Protein AF-A0A8K0KRD3-F1 (afdb_monomer_lite)

Radius of gyration: 26.84 Å; chains: 1; bounding box: 80×73×48 Å

InterPro domains:
  IPR010569 Myotubularin-like, phosphatase domain [PF06602] (19-94)
  IPR016130 Protein-tyrosine phosphatase, active site [PS00383] (34-44)
  IPR029021 Protein-tyrosine phosphatase-like [SSF52799] (7-122)
  IPR039802 Myotubularin-related protein 14 [PTHR13524] (5-117)

pLDDT: mean 73.1, std 26.65, range [31.59, 98.56]

Structure (mmCIF, N/CA/C/O backbone):
data_AF-A0A8K0KRD3-F1
#
_entry.id   AF-A0A8K0KRD3-F1
#
loop_
_atom_site.group_PDB
_atom_site.id
_atom_site.type_symbol
_atom_site.label_atom_id
_atom_site.label_alt_id
_atom_site.label_comp_id
_atom_site.label_asym_id
_atom_site.label_entity_id
_atom_site.label_seq_id
_atom_site.pdbx_PDB_ins_code
_atom_site.Cartn_x
_atom_site.Cartn_y
_atom_site.Cartn_z
_atom_site.occupancy
_atom_site.B_iso_or_equiv
_atom_site.auth_seq_id
_atom_site.auth_comp_id
_atom_site.auth_asym_id
_atom_site.auth_atom_id
_atom_site.pdbx_PDB_model_num
ATOM 1 N N . MET A 1 1 ? 26.884 -26.119 -9.211 1.00 41.25 1 MET A N 1
ATOM 2 C CA . MET A 1 1 ? 26.645 -25.383 -7.951 1.00 41.25 1 MET A CA 1
ATOM 3 C C . MET A 1 1 ? 25.615 -24.298 -8.225 1.00 41.25 1 MET A C 1
ATOM 5 O O . MET A 1 1 ? 25.977 -23.189 -8.583 1.00 41.25 1 MET A O 1
ATOM 9 N N . SER A 1 2 ? 24.331 -24.642 -8.162 1.00 46.00 2 SER A N 1
ATOM 10 C CA . SER A 1 2 ? 23.215 -23.699 -8.278 1.00 46.00 2 SER A CA 1
ATOM 11 C C . SER A 1 2 ? 22.905 -23.187 -6.874 1.00 46.00 2 SER A C 1
ATOM 13 O O . SER A 1 2 ? 22.428 -23.942 -6.030 1.00 46.00 2 SER A O 1
ATOM 15 N N . SER A 1 3 ? 23.265 -21.939 -6.582 1.00 45.59 3 SER A N 1
ATOM 16 C CA . SER A 1 3 ? 22.999 -21.326 -5.283 1.00 45.59 3 SER A CA 1
ATOM 17 C C . SER A 1 3 ? 21.492 -21.257 -5.036 1.00 45.59 3 SER A C 1
ATOM 19 O O . SER A 1 3 ? 20.761 -20.573 -5.751 1.00 45.59 3 SER A O 1
ATOM 21 N N . LEU A 1 4 ? 21.065 -21.996 -4.011 1.00 47.69 4 LEU A N 1
ATOM 22 C CA . LEU A 1 4 ? 19.754 -21.999 -3.369 1.00 47.69 4 LEU A CA 1
ATOM 23 C C . LEU A 1 4 ? 19.430 -20.599 -2.825 1.00 47.69 4 LEU A C 1
ATOM 25 O O . LEU A 1 4 ? 19.564 -20.340 -1.631 1.00 47.69 4 LEU A O 1
ATOM 29 N N . PHE A 1 5 ? 19.048 -19.664 -3.690 1.00 53.44 5 PHE A N 1
ATOM 30 C CA . PHE A 1 5 ? 18.457 -18.418 -3.225 1.00 53.44 5 PHE A CA 1
ATOM 31 C C . PHE A 1 5 ? 17.033 -18.712 -2.766 1.00 53.44 5 PHE A C 1
ATOM 33 O O . PHE A 1 5 ? 16.194 -19.184 -3.531 1.00 53.44 5 PHE A O 1
ATOM 40 N N . GLN A 1 6 ? 16.796 -18.468 -1.481 1.00 59.06 6 GLN A N 1
ATOM 41 C CA . GLN A 1 6 ? 15.491 -18.534 -0.846 1.00 59.06 6 GLN A CA 1
ATOM 42 C C . GLN A 1 6 ? 14.491 -17.696 -1.653 1.00 59.06 6 GLN A C 1
ATOM 44 O O . GLN A 1 6 ? 14.662 -16.485 -1.800 1.00 59.06 6 GLN A O 1
ATOM 49 N N . GLY A 1 7 ? 13.478 -18.354 -2.221 1.00 65.38 7 GLY A N 1
ATOM 50 C CA . GLY A 1 7 ? 12.401 -17.675 -2.929 1.00 65.38 7 GLY A CA 1
ATOM 51 C C . GLY A 1 7 ? 11.618 -16.813 -1.946 1.00 65.38 7 GLY A C 1
ATOM 52 O O . GLY A 1 7 ? 11.071 -17.325 -0.970 1.00 65.38 7 GLY A O 1
ATOM 53 N N . TRP A 1 8 ? 11.589 -15.505 -2.178 1.00 81.00 8 TRP A N 1
ATOM 54 C CA . TRP A 1 8 ? 10.754 -14.596 -1.406 1.00 81.00 8 TRP A CA 1
ATOM 55 C C . TRP A 1 8 ? 9.345 -14.627 -1.983 1.00 81.00 8 TRP A C 1
ATOM 57 O O . TRP A 1 8 ? 9.123 -14.191 -3.112 1.00 81.00 8 TRP A O 1
ATOM 67 N N . ASP A 1 9 ? 8.393 -15.137 -1.207 1.00 90.94 9 ASP A N 1
ATOM 68 C CA . ASP A 1 9 ? 6.982 -15.022 -1.551 1.00 90.94 9 ASP A CA 1
ATOM 69 C C . ASP A 1 9 ? 6.545 -13.562 -1.369 1.00 90.94 9 ASP A C 1
ATOM 71 O O . ASP A 1 9 ? 6.346 -13.074 -0.250 1.00 90.94 9 ASP A O 1
ATOM 75 N N . LEU A 1 10 ? 6.421 -12.858 -2.495 1.00 92.62 10 LEU A N 1
ATOM 76 C CA . LEU A 1 10 ? 6.017 -11.458 -2.536 1.00 92.62 10 LEU A CA 1
ATOM 77 C C . LEU A 1 10 ? 4.627 -11.251 -1.922 1.00 92.62 10 LEU A C 1
ATOM 79 O O . LEU A 1 10 ? 4.396 -10.223 -1.279 1.00 92.62 10 LEU A O 1
ATOM 83 N N . VAL A 1 11 ? 3.718 -12.223 -2.072 1.00 95.31 11 VAL A N 1
ATOM 84 C CA . VAL A 1 11 ? 2.384 -12.148 -1.472 1.00 95.31 11 VAL A CA 1
ATOM 85 C C . VAL A 1 11 ? 2.522 -12.160 0.044 1.00 95.31 11 VAL A C 1
ATOM 87 O O . VAL A 1 11 ? 2.044 -11.241 0.712 1.00 95.31 11 VAL A O 1
ATOM 90 N N . LYS A 1 12 ? 3.258 -13.135 0.588 1.00 95.38 12 LYS A N 1
ATOM 91 C CA . LYS A 1 12 ? 3.467 -13.248 2.036 1.00 95.38 12 LYS A CA 1
ATOM 92 C C . LYS A 1 12 ? 4.165 -12.026 2.626 1.00 95.38 12 LYS A C 1
ATOM 94 O O . LYS A 1 12 ? 3.779 -11.554 3.696 1.00 95.38 12 LYS A O 1
ATOM 99 N N . LEU A 1 13 ? 5.170 -11.492 1.934 1.00 95.81 13 LEU A N 1
ATOM 100 C CA . LEU A 1 13 ? 5.881 -10.293 2.375 1.00 95.81 13 LEU A CA 1
ATOM 101 C C . LEU A 1 13 ? 4.945 -9.079 2.444 1.00 95.81 13 LEU A C 1
ATOM 103 O O . LEU A 1 13 ? 4.948 -8.350 3.436 1.00 95.81 13 LEU A O 1
ATOM 107 N N . THR A 1 14 ? 4.112 -8.900 1.419 1.00 97.50 14 THR A N 1
ATOM 108 C CA . THR A 1 14 ? 3.154 -7.791 1.340 1.00 97.50 14 THR A CA 1
ATOM 109 C C . THR A 1 14 ? 2.072 -7.930 2.414 1.00 97.50 14 THR A C 1
ATOM 111 O O . THR A 1 14 ? 1.753 -6.949 3.083 1.00 97.50 14 THR A O 1
ATOM 114 N N . GLN A 1 15 ? 1.581 -9.152 2.663 1.00 97.94 15 GLN A N 1
ATOM 115 C CA . GLN A 1 15 ? 0.623 -9.435 3.738 1.00 97.94 15 GLN A CA 1
ATOM 116 C C . GLN A 1 15 ? 1.207 -9.071 5.103 1.00 97.94 15 GLN A C 1
ATOM 118 O O . GLN A 1 15 ? 0.576 -8.362 5.881 1.00 97.94 15 GLN A O 1
ATOM 123 N N . ASN A 1 16 ? 2.421 -9.540 5.398 1.00 97.50 16 ASN A N 1
ATOM 124 C CA . ASN A 1 16 ? 3.055 -9.304 6.691 1.00 97.50 16 ASN A CA 1
ATOM 125 C C . ASN A 1 16 ? 3.319 -7.812 6.929 1.00 97.50 16 ASN A C 1
ATOM 127 O O . ASN A 1 16 ? 3.105 -7.325 8.038 1.00 97.50 16 ASN A O 1
ATOM 131 N N . TYR A 1 17 ? 3.746 -7.080 5.897 1.00 97.81 17 TYR A N 1
ATOM 132 C CA . TYR A 1 17 ? 3.947 -5.640 6.020 1.00 97.81 17 TYR A CA 1
ATOM 133 C C . TYR A 1 17 ? 2.619 -4.901 6.224 1.00 97.81 17 TYR A C 1
ATOM 135 O O . TYR A 1 17 ? 2.538 -4.057 7.107 1.00 97.81 17 TYR A O 1
ATOM 143 N N . LEU A 1 18 ? 1.552 -5.259 5.500 1.00 98.06 18 LEU A N 1
ATOM 144 C CA . LEU A 1 18 ? 0.233 -4.648 5.703 1.00 98.06 18 LEU A CA 1
ATOM 145 C C . LEU A 1 18 ? -0.308 -4.886 7.122 1.00 98.06 18 LEU A C 1
ATOM 147 O O . LEU A 1 18 ? -0.778 -3.943 7.753 1.00 98.06 18 LEU A O 1
ATOM 151 N N . LYS A 1 19 ? -0.178 -6.107 7.659 1.00 97.19 19 LYS A N 1
ATOM 152 C CA . LYS A 1 19 ? -0.556 -6.416 9.052 1.00 97.19 19 LYS A CA 1
ATOM 153 C C . LYS A 1 19 ? 0.197 -5.547 10.050 1.00 97.19 19 LYS A C 1
ATOM 155 O O . LYS A 1 19 ? -0.392 -5.045 11.002 1.00 97.19 19 LYS A O 1
ATOM 160 N N . LEU A 1 20 ? 1.493 -5.342 9.816 1.00 96.31 20 LEU A N 1
ATOM 161 C CA . LEU A 1 20 ? 2.313 -4.469 10.648 1.00 96.31 20 LEU A CA 1
ATOM 162 C C . LEU A 1 20 ? 1.794 -3.023 10.616 1.00 96.31 20 LEU A C 1
ATOM 164 O O . LEU A 1 20 ? 1.655 -2.410 11.671 1.00 96.31 20 LEU A O 1
ATOM 168 N N . LEU A 1 21 ? 1.463 -2.494 9.432 1.00 96.81 21 LEU A N 1
ATOM 169 C CA . LEU A 1 21 ? 0.907 -1.143 9.286 1.00 96.81 21 LEU A CA 1
ATOM 170 C C . LEU A 1 21 ? -0.431 -0.989 10.019 1.00 96.81 21 LEU A C 1
ATOM 172 O O . LEU A 1 21 ? -0.605 -0.031 10.768 1.00 96.81 21 LEU A O 1
ATOM 176 N N . LEU A 1 22 ? -1.350 -1.942 9.837 1.00 95.50 22 LEU A N 1
ATOM 177 C CA . LEU A 1 22 ? -2.645 -1.953 10.521 1.00 95.50 22 LEU A CA 1
ATOM 178 C C . LEU A 1 22 ? -2.466 -2.003 12.041 1.00 95.50 22 LEU A C 1
ATOM 180 O O . LEU A 1 22 ? -3.111 -1.244 12.762 1.00 95.50 22 LEU A O 1
ATOM 184 N N . ARG A 1 23 ? -1.533 -2.829 12.533 1.00 94.25 23 ARG A N 1
ATOM 185 C CA . ARG A 1 23 ? -1.254 -2.930 13.967 1.00 94.25 23 ARG A CA 1
ATOM 186 C C . ARG A 1 23 ? -0.706 -1.626 14.540 1.00 94.25 23 ARG A C 1
ATOM 188 O O . ARG A 1 23 ? -1.214 -1.161 15.557 1.00 94.25 23 ARG A O 1
ATOM 195 N N . TYR A 1 24 ? 0.268 -1.006 13.869 1.00 94.38 24 TYR A N 1
ATOM 196 C CA . TYR A 1 24 ? 0.790 0.298 14.284 1.00 94.38 24 TYR A CA 1
ATOM 197 C C . TYR A 1 24 ? -0.299 1.372 14.291 1.00 94.38 24 TYR A C 1
ATOM 199 O O . TYR A 1 24 ? -0.308 2.207 15.192 1.00 94.38 24 TYR A O 1
ATOM 207 N N . LEU A 1 25 ? -1.218 1.346 13.326 1.00 92.88 25 LEU A N 1
ATOM 208 C CA . LEU A 1 25 ? -2.322 2.298 13.272 1.00 92.88 25 LEU A CA 1
ATOM 209 C C . LEU A 1 25 ? -3.326 2.102 14.422 1.00 92.88 25 LEU A C 1
ATOM 211 O O . LEU A 1 25 ? -3.870 3.079 14.920 1.00 92.88 25 LEU A O 1
ATOM 215 N N . GLN A 1 26 ? -3.565 0.861 14.854 1.00 90.38 26 GLN A N 1
ATOM 216 C CA . GLN A 1 26 ? -4.473 0.556 15.965 1.00 90.38 26 GLN A CA 1
ATOM 217 C C . GLN A 1 26 ? -3.874 0.855 17.344 1.00 90.38 26 GLN A C 1
ATOM 219 O O . GLN A 1 26 ? -4.595 1.267 18.250 1.00 90.38 26 GLN A O 1
ATOM 224 N N . GLU A 1 27 ? -2.582 0.587 17.538 1.00 89.31 27 GLU A N 1
ATOM 225 C CA . GLU A 1 27 ? -1.939 0.698 18.854 1.00 89.31 27 GLU A CA 1
ATOM 226 C C . GLU A 1 27 ? -1.483 2.120 19.195 1.00 89.31 27 GLU A C 1
ATOM 228 O O . GLU A 1 27 ? -1.340 2.444 20.374 1.00 89.31 27 GLU A O 1
ATOM 233 N N . ASN A 1 28 ? -1.234 2.968 18.193 1.00 86.12 28 ASN A N 1
ATOM 234 C CA . ASN A 1 28 ? -0.654 4.290 18.410 1.00 86.12 28 ASN A CA 1
ATOM 235 C C . ASN A 1 28 ? -1.678 5.406 18.228 1.00 86.12 28 ASN A C 1
ATOM 237 O O . ASN A 1 28 ? -2.502 5.392 17.322 1.00 86.12 28 ASN A O 1
ATOM 241 N N . SER A 1 29 ? -1.551 6.444 19.053 1.00 79.62 29 SER A N 1
ATOM 242 C CA . SER A 1 29 ? -2.316 7.687 18.921 1.00 79.62 29 SER A CA 1
ATOM 243 C C . SER A 1 29 ? -1.669 8.702 17.965 1.00 79.62 29 SER A C 1
ATOM 245 O O . SER A 1 29 ? -2.144 9.831 17.857 1.00 79.62 29 SER A O 1
ATOM 247 N N . SER A 1 30 ? -0.551 8.348 17.323 1.00 88.94 30 SER A N 1
ATOM 248 C CA . SER A 1 30 ? 0.211 9.203 16.406 1.00 88.94 30 SER A CA 1
ATOM 249 C C . SER A 1 30 ? 0.057 8.760 14.947 1.00 88.94 30 SER A C 1
ATOM 251 O O . SER A 1 30 ? -0.367 7.646 14.651 1.00 88.94 30 SER A O 1
ATOM 253 N N . GLY A 1 31 ? 0.389 9.655 14.011 1.00 89.12 31 GLY A N 1
ATOM 254 C CA . GLY A 1 31 ? 0.341 9.353 12.579 1.00 89.12 31 GLY A CA 1
ATOM 255 C C . GLY A 1 31 ? 1.433 8.374 12.133 1.00 89.12 31 GLY A C 1
ATOM 256 O O . GLY A 1 31 ? 2.536 8.365 12.679 1.00 89.12 31 GLY A O 1
ATOM 257 N N . LEU A 1 32 ? 1.138 7.591 11.092 1.00 93.69 32 LEU A N 1
ATOM 258 C CA . LEU A 1 32 ? 2.063 6.641 10.472 1.00 93.69 32 LEU A CA 1
ATOM 259 C C . LEU A 1 32 ? 2.642 7.220 9.172 1.00 93.69 32 LEU A C 1
ATOM 261 O O . LEU A 1 32 ? 1.896 7.545 8.249 1.00 93.69 32 LEU A O 1
ATOM 265 N N . LEU A 1 33 ? 3.972 7.324 9.082 1.00 94.69 33 LEU A N 1
ATOM 266 C CA . LEU A 1 33 ? 4.667 7.712 7.851 1.00 94.69 33 LEU A CA 1
ATOM 267 C C . LEU A 1 33 ? 5.109 6.463 7.082 1.00 94.69 33 LEU A C 1
ATOM 269 O O . LEU A 1 33 ? 5.958 5.709 7.550 1.00 94.69 33 LEU A O 1
ATOM 273 N N . ILE A 1 34 ? 4.570 6.280 5.879 1.00 96.00 34 ILE A N 1
ATOM 274 C CA . ILE A 1 34 ? 4.939 5.190 4.970 1.00 96.00 34 ILE A CA 1
ATOM 275 C C . ILE A 1 34 ? 5.743 5.788 3.820 1.00 96.00 34 ILE A C 1
ATOM 277 O O . ILE A 1 34 ? 5.250 6.669 3.117 1.00 96.00 34 ILE A O 1
ATOM 281 N N . HIS A 1 35 ? 6.972 5.317 3.603 1.00 95.38 35 HIS A N 1
ATOM 282 C CA . HIS A 1 35 ? 7.758 5.720 2.441 1.00 95.38 35 HIS A CA 1
ATOM 283 C C . HIS A 1 35 ? 8.742 4.634 1.990 1.00 95.38 35 HIS A C 1
ATOM 285 O O . HIS A 1 35 ? 9.170 3.779 2.763 1.00 95.38 35 HIS A O 1
ATOM 291 N N . CYS A 1 36 ? 9.142 4.695 0.723 1.00 94.94 36 CYS A N 1
ATOM 292 C CA . CYS A 1 36 ? 10.332 4.029 0.208 1.00 94.94 36 CYS A CA 1
ATOM 293 C C . CYS A 1 36 ? 11.364 5.073 -0.254 1.00 94.94 36 CYS A C 1
ATOM 295 O O . CYS A 1 36 ? 11.144 6.271 -0.089 1.00 94.94 36 CYS A O 1
ATOM 297 N N . ILE A 1 37 ? 12.504 4.630 -0.798 1.00 93.56 37 ILE A N 1
ATOM 298 C CA . ILE A 1 37 ? 13.624 5.519 -1.168 1.00 93.56 37 ILE A CA 1
ATOM 299 C C . ILE A 1 37 ? 13.173 6.612 -2.147 1.00 93.56 37 ILE A C 1
ATOM 301 O O . ILE A 1 37 ? 13.404 7.789 -1.900 1.00 93.56 37 ILE A O 1
ATOM 305 N N . SER A 1 38 ? 12.516 6.226 -3.242 1.00 92.94 38 SER A N 1
ATOM 306 C CA . SER A 1 38 ? 12.046 7.174 -4.261 1.00 92.94 38 SER A CA 1
ATOM 307 C C . SER A 1 38 ? 10.582 7.575 -4.082 1.00 92.94 38 SER A C 1
ATOM 309 O O . SER A 1 38 ? 10.155 8.583 -4.624 1.00 92.94 38 SER A O 1
ATOM 311 N N . GLY A 1 39 ? 9.803 6.790 -3.340 1.00 92.56 39 GLY A N 1
ATOM 312 C CA . GLY A 1 39 ? 8.444 7.152 -2.942 1.00 92.56 39 GLY A CA 1
ATOM 313 C C . GLY A 1 39 ? 7.321 6.889 -3.954 1.00 92.56 39 GLY A C 1
ATOM 314 O O . GLY A 1 39 ? 6.171 7.047 -3.576 1.00 92.56 39 GLY A O 1
ATOM 315 N N . TRP A 1 40 ? 7.603 6.462 -5.189 1.00 95.44 40 TRP A N 1
ATOM 316 C CA . TRP A 1 40 ? 6.600 6.398 -6.273 1.00 95.44 40 TRP A CA 1
ATOM 317 C C . TRP A 1 40 ? 6.148 4.978 -6.676 1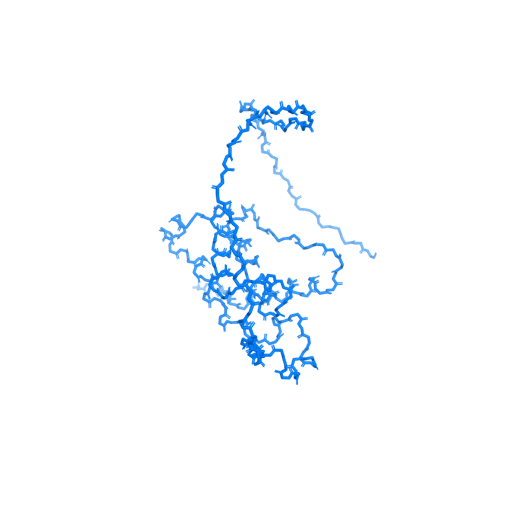.00 95.44 40 TRP A C 1
ATOM 319 O O . TRP A 1 40 ? 5.337 4.827 -7.584 1.00 95.44 40 TRP A O 1
ATOM 329 N N . ASP A 1 41 ? 6.636 3.934 -5.989 1.00 96.50 41 ASP A N 1
ATOM 330 C CA . ASP A 1 41 ? 6.272 2.522 -6.239 1.00 96.50 41 ASP A CA 1
ATOM 331 C C . ASP A 1 41 ? 5.676 1.834 -5.000 1.00 96.50 41 ASP A C 1
ATOM 333 O O . ASP A 1 41 ? 4.473 1.639 -4.869 1.00 96.50 41 ASP A O 1
ATOM 337 N N . ARG A 1 42 ? 6.526 1.465 -4.034 1.00 97.19 42 ARG A N 1
ATOM 338 C CA . ARG A 1 42 ? 6.083 0.742 -2.828 1.00 97.19 42 ARG A CA 1
ATOM 339 C C . ARG A 1 42 ? 5.250 1.609 -1.884 1.00 97.19 42 ARG A C 1
ATOM 341 O O . ARG A 1 42 ? 4.393 1.086 -1.184 1.00 97.19 42 ARG A O 1
ATOM 348 N N . THR A 1 43 ? 5.497 2.917 -1.856 1.00 97.75 43 THR A N 1
ATOM 349 C CA . THR A 1 43 ? 4.697 3.849 -1.053 1.00 97.75 43 THR A CA 1
ATOM 350 C C . THR A 1 43 ? 3.238 3.866 -1.511 1.00 97.75 43 THR A C 1
ATOM 352 O O . THR A 1 43 ? 2.386 3.557 -0.679 1.00 97.75 43 THR A O 1
ATOM 355 N N . PRO A 1 44 ? 2.913 4.146 -2.792 1.00 98.19 44 PRO A N 1
ATOM 356 C CA . PRO A 1 44 ? 1.522 4.161 -3.223 1.00 98.19 44 PRO A CA 1
ATOM 357 C C . PRO A 1 44 ? 0.858 2.783 -3.146 1.00 98.19 44 PRO A C 1
ATOM 359 O O . PRO A 1 44 ? -0.323 2.724 -2.815 1.00 98.19 44 PRO A O 1
ATOM 362 N N . LEU A 1 45 ? 1.605 1.680 -3.311 1.00 98.44 45 LEU A N 1
ATOM 363 C CA . LEU A 1 45 ? 1.107 0.325 -3.035 1.00 98.44 45 LEU A CA 1
ATOM 364 C C . LEU A 1 45 ? 0.556 0.199 -1.607 1.00 98.44 45 LEU A C 1
ATOM 366 O O . LEU A 1 45 ? -0.607 -0.150 -1.421 1.00 98.44 45 LEU A O 1
ATOM 370 N N . PHE A 1 46 ? 1.364 0.498 -0.588 1.00 98.44 46 PHE A N 1
ATOM 371 C CA . PHE A 1 46 ? 0.933 0.309 0.799 1.00 98.44 46 PHE A CA 1
ATOM 372 C C . PHE A 1 46 ? -0.069 1.360 1.278 1.00 98.44 46 PHE A C 1
ATOM 374 O O . PHE A 1 46 ? -0.944 1.021 2.071 1.00 98.44 46 PHE A O 1
ATOM 381 N N . ILE A 1 47 ? 0.001 2.596 0.772 1.00 98.06 47 ILE A N 1
ATOM 382 C CA . ILE A 1 47 ? -1.036 3.605 1.030 1.00 98.06 47 ILE A CA 1
ATOM 383 C C . ILE A 1 47 ? -2.379 3.136 0.460 1.00 98.06 47 ILE A C 1
ATOM 385 O O . ILE A 1 47 ? -3.381 3.188 1.170 1.00 98.06 47 ILE A O 1
ATOM 389 N N . SER A 1 48 ? -2.392 2.627 -0.777 1.00 98.56 48 SER A N 1
ATOM 390 C CA . SER A 1 48 ? -3.606 2.121 -1.429 1.00 98.56 48 SER A CA 1
ATOM 391 C C . SER A 1 48 ? -4.209 0.951 -0.659 1.00 98.56 48 SER A C 1
ATOM 393 O O . SER A 1 48 ? -5.394 0.974 -0.340 1.00 98.56 48 SER A O 1
ATOM 395 N N . LEU A 1 49 ? -3.395 -0.056 -0.320 1.00 98.56 49 LEU A N 1
ATOM 396 C CA . LEU A 1 49 ? -3.862 -1.234 0.413 1.00 98.56 49 LEU A CA 1
ATOM 397 C C . LEU A 1 49 ? -4.411 -0.859 1.792 1.00 98.56 49 LEU A C 1
ATOM 399 O O . LEU A 1 49 ? -5.509 -1.278 2.140 1.00 98.56 49 LEU A O 1
ATOM 403 N N . LEU A 1 50 ? -3.699 -0.014 2.544 1.00 97.75 50 LEU A N 1
ATOM 404 C CA . LEU A 1 50 ? -4.158 0.450 3.852 1.00 97.75 50 LEU A CA 1
ATOM 405 C C . LEU A 1 50 ? -5.467 1.243 3.739 1.00 97.75 50 LEU A C 1
ATOM 407 O O . LEU A 1 50 ? -6.402 1.002 4.498 1.00 97.75 50 LEU A O 1
ATOM 411 N N . ARG A 1 51 ? -5.562 2.164 2.772 1.00 97.56 51 ARG A N 1
ATOM 412 C CA . ARG A 1 51 ? -6.774 2.956 2.528 1.00 97.56 51 ARG A CA 1
ATOM 413 C C . ARG A 1 51 ? -7.964 2.066 2.191 1.00 97.56 51 ARG A C 1
ATOM 415 O O . ARG A 1 51 ? -9.044 2.299 2.724 1.00 97.56 51 ARG A O 1
ATOM 422 N N . LEU A 1 52 ? -7.773 1.082 1.315 1.00 98.06 52 LEU A N 1
ATOM 423 C CA . LEU A 1 52 ? -8.836 0.178 0.883 1.00 98.06 52 LEU A CA 1
ATOM 424 C C . LEU A 1 52 ? -9.283 -0.754 2.013 1.00 98.06 52 LEU A C 1
ATOM 426 O O . LEU A 1 52 ? -10.486 -0.934 2.164 1.00 98.06 52 LEU A O 1
ATOM 430 N N . SER A 1 53 ? -8.366 -1.263 2.845 1.00 96.94 53 SER A N 1
ATOM 431 C CA . SER A 1 53 ? -8.722 -2.025 4.054 1.00 96.94 53 SER A CA 1
ATOM 432 C C . SER A 1 53 ? -9.571 -1.190 5.018 1.00 96.94 53 SER A C 1
ATOM 434 O O .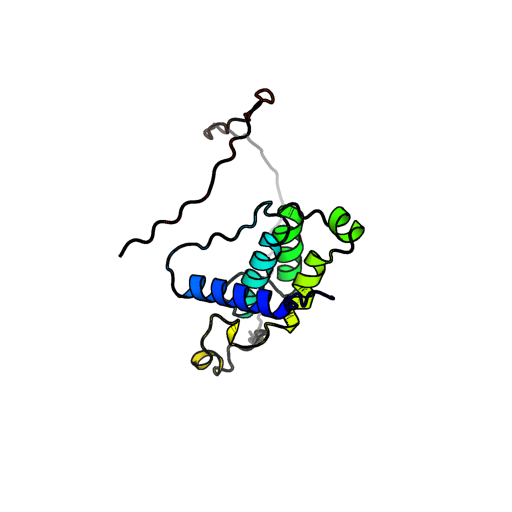 SER A 1 53 ? -10.660 -1.598 5.403 1.00 96.94 53 SER A O 1
ATOM 436 N N . LEU A 1 54 ? -9.135 0.032 5.335 1.00 96.38 54 LEU A N 1
ATOM 437 C CA . LEU A 1 54 ? -9.873 0.929 6.232 1.00 96.38 54 LEU A CA 1
ATOM 438 C C . LEU A 1 54 ? -11.224 1.376 5.649 1.00 96.38 54 LEU A C 1
ATOM 440 O O . LEU A 1 54 ? -12.185 1.600 6.385 1.00 96.38 54 LEU A O 1
ATOM 444 N N . TRP A 1 55 ? -11.306 1.554 4.330 1.00 97.62 55 TRP A N 1
ATOM 445 C CA . TRP A 1 55 ? -12.563 1.884 3.662 1.00 97.62 55 TRP A CA 1
ATOM 446 C C . TRP A 1 55 ? -13.524 0.691 3.662 1.00 97.62 55 TRP A C 1
ATOM 448 O O . TRP A 1 55 ? -14.711 0.885 3.910 1.00 97.62 55 TRP A O 1
ATOM 458 N N . ALA A 1 56 ? -13.021 -0.533 3.464 1.00 96.00 56 ALA A N 1
ATOM 459 C CA . ALA A 1 56 ? -13.820 -1.754 3.567 1.00 96.00 56 ALA A CA 1
ATOM 460 C C . ALA A 1 56 ? -14.406 -1.941 4.978 1.00 96.00 56 ALA A C 1
ATOM 462 O O . ALA A 1 56 ? -15.552 -2.362 5.112 1.00 96.00 56 ALA A O 1
ATOM 463 N N . ASP A 1 57 ? -13.667 -1.532 6.011 1.00 95.38 57 ASP A N 1
ATOM 464 C CA . ASP A 1 57 ? -14.150 -1.484 7.396 1.00 95.38 57 ASP A CA 1
ATOM 465 C C . ASP A 1 57 ? -15.105 -0.305 7.677 1.00 95.38 57 ASP A C 1
ATOM 467 O O . ASP A 1 57 ? -15.635 -0.171 8.777 1.00 95.38 57 ASP A O 1
ATOM 471 N N . GLY A 1 58 ? -15.316 0.600 6.719 1.00 95.62 58 GLY A N 1
ATOM 472 C CA . GLY A 1 58 ? -16.163 1.780 6.895 1.00 95.62 58 GLY A CA 1
ATOM 473 C C . GLY A 1 58 ? -15.587 2.827 7.853 1.00 95.62 58 GLY A C 1
ATOM 474 O O . GLY A 1 58 ? -16.312 3.713 8.302 1.00 95.62 58 GLY A O 1
ATOM 475 N N . VAL A 1 59 ? -14.292 2.782 8.178 1.00 95.25 59 VAL A N 1
ATOM 476 C CA . VAL A 1 59 ? -13.680 3.744 9.116 1.00 95.25 59 VAL A CA 1
ATOM 477 C C . VAL A 1 59 ? -13.116 4.990 8.425 1.00 95.25 59 VAL A C 1
ATOM 479 O O . VAL A 1 59 ? -12.851 5.993 9.083 1.00 95.25 59 VAL A O 1
ATOM 482 N N . VAL A 1 60 ? -12.982 4.973 7.094 1.00 95.62 60 VAL A N 1
ATOM 483 C CA . VAL A 1 60 ? -12.579 6.132 6.278 1.00 95.62 60 VAL A CA 1
ATOM 484 C C . VAL A 1 60 ? -13.411 6.223 5.002 1.00 95.62 60 VAL A C 1
ATOM 486 O O . VAL A 1 60 ? -13.914 5.216 4.517 1.00 95.62 60 VAL A O 1
ATOM 489 N N . HIS A 1 61 ? -13.523 7.427 4.427 1.00 97.06 61 HIS A N 1
ATOM 490 C CA . HIS A 1 61 ? -14.151 7.659 3.113 1.00 97.06 61 HIS A CA 1
ATOM 491 C C . HIS A 1 61 ? -15.560 7.048 2.960 1.00 97.06 61 HIS A C 1
ATOM 493 O O . HIS A 1 61 ? -15.932 6.613 1.875 1.00 97.06 61 HIS A O 1
ATOM 499 N N . GLN A 1 62 ? -16.356 7.043 4.036 1.00 97.38 62 GLN A N 1
ATOM 500 C CA . GLN A 1 62 ? -17.689 6.411 4.111 1.00 97.38 62 GLN A CA 1
ATOM 501 C C . GLN A 1 62 ? -18.695 6.928 3.070 1.00 97.38 62 GLN A C 1
ATOM 503 O O . GLN A 1 62 ? -19.661 6.247 2.742 1.00 97.38 62 GLN A O 1
ATOM 508 N N . SER A 1 63 ? -18.487 8.139 2.551 1.00 97.62 63 SER A N 1
ATOM 509 C CA . SER A 1 63 ? -19.324 8.732 1.506 1.00 97.62 63 SER A CA 1
ATOM 510 C C . SER A 1 63 ? -18.994 8.236 0.095 1.00 97.62 63 SER A C 1
ATOM 512 O O . SER A 1 63 ? -19.743 8.538 -0.834 1.00 97.62 63 SER A O 1
ATOM 514 N N . LEU A 1 64 ? -17.883 7.512 -0.090 1.00 98.25 64 LEU A N 1
ATOM 515 C CA . LEU A 1 64 ? -17.448 7.020 -1.392 1.00 98.25 64 LEU A CA 1
ATOM 516 C C . LEU A 1 64 ? -17.981 5.613 -1.645 1.00 98.25 64 LEU A C 1
ATOM 518 O O . LEU A 1 64 ? -17.771 4.693 -0.856 1.00 98.25 64 LEU A O 1
ATOM 522 N N . ASN A 1 65 ? -18.617 5.438 -2.798 1.00 98.19 65 ASN A N 1
ATOM 523 C CA . ASN A 1 65 ? -18.978 4.123 -3.313 1.00 98.19 65 ASN A CA 1
ATOM 524 C C . ASN A 1 65 ? -17.744 3.384 -3.900 1.00 98.19 65 ASN A C 1
ATOM 526 O O . ASN A 1 65 ? -16.686 4.000 -4.078 1.00 98.19 65 ASN A O 1
ATOM 530 N N . PRO A 1 66 ? -17.860 2.087 -4.260 1.00 97.88 66 PRO A N 1
ATOM 531 C CA . PRO A 1 66 ? -16.733 1.296 -4.767 1.00 97.88 66 PRO A CA 1
ATOM 532 C C . PRO A 1 66 ? -16.032 1.882 -6.006 1.00 97.88 66 PRO A C 1
ATOM 534 O O . PRO A 1 66 ? -14.809 1.825 -6.115 1.00 97.88 66 PRO A O 1
ATOM 537 N N . ALA A 1 67 ? -16.779 2.478 -6.940 1.00 98.12 67 ALA A N 1
ATOM 538 C CA . ALA A 1 67 ? -16.180 3.103 -8.117 1.00 98.12 67 ALA A CA 1
ATOM 539 C C . ALA A 1 67 ? -15.427 4.386 -7.737 1.00 98.12 67 ALA A C 1
ATOM 541 O O . ALA A 1 67 ? -14.326 4.634 -8.223 1.00 98.12 67 ALA A O 1
ATOM 542 N N . GLN A 1 68 ? -15.992 5.191 -6.837 1.00 98.50 68 GLN A N 1
ATOM 543 C CA . GLN A 1 68 ? -15.379 6.434 -6.374 1.00 98.50 68 GLN A CA 1
ATOM 544 C C . GLN A 1 68 ? -14.097 6.184 -5.578 1.00 98.50 68 GLN A C 1
ATOM 546 O O . GLN A 1 68 ? -13.115 6.883 -5.820 1.00 98.50 68 GLN A O 1
ATOM 551 N N . ILE A 1 69 ? -14.067 5.192 -4.678 1.00 98.38 69 ILE A N 1
ATOM 552 C CA . ILE A 1 69 ? -12.835 4.856 -3.949 1.00 98.38 69 ILE A CA 1
ATOM 553 C C . ILE A 1 69 ? -11.771 4.286 -4.895 1.00 98.38 69 ILE A C 1
ATOM 555 O O . ILE A 1 69 ? -10.604 4.635 -4.761 1.00 98.38 69 ILE A O 1
ATOM 559 N N . LEU A 1 70 ? -12.161 3.505 -5.912 1.00 98.06 70 LEU A N 1
ATOM 560 C CA . LEU A 1 70 ? -11.238 3.028 -6.943 1.00 98.06 70 LEU A CA 1
ATOM 561 C C . LEU A 1 70 ? -10.605 4.198 -7.709 1.00 98.06 70 LEU A C 1
ATOM 563 O O . LEU A 1 70 ? -9.382 4.260 -7.833 1.00 98.06 70 LEU A O 1
ATOM 567 N N . TYR A 1 71 ? -11.416 5.148 -8.188 1.00 98.25 71 TYR A N 1
ATOM 568 C CA . TYR A 1 71 ? -10.906 6.348 -8.856 1.00 98.25 71 TYR A CA 1
ATOM 569 C C . TYR A 1 71 ? -10.032 7.189 -7.932 1.00 98.25 71 TYR A C 1
ATOM 571 O O . TYR A 1 71 ? -8.994 7.681 -8.368 1.00 98.25 71 TYR A O 1
ATOM 579 N N . PHE A 1 72 ? -10.423 7.331 -6.665 1.00 98.12 72 PHE A N 1
ATOM 580 C CA . PHE A 1 72 ? -9.637 8.041 -5.667 1.00 98.12 72 PHE A CA 1
ATOM 581 C C . PHE A 1 72 ? -8.266 7.384 -5.478 1.00 98.12 72 PHE A C 1
ATOM 583 O O . PHE A 1 72 ? -7.253 8.072 -5.542 1.00 98.12 72 PHE A O 1
ATOM 590 N N . THR A 1 73 ? -8.210 6.059 -5.336 1.00 98.44 73 THR A N 1
ATOM 591 C CA . THR A 1 73 ? -6.954 5.311 -5.221 1.00 98.44 73 THR A CA 1
ATOM 592 C C . THR A 1 73 ? -6.092 5.464 -6.472 1.00 98.44 73 THR A C 1
ATOM 594 O O . THR A 1 73 ? -4.925 5.821 -6.363 1.00 98.44 73 THR A O 1
ATOM 597 N N . ILE A 1 74 ? -6.643 5.277 -7.675 1.00 98.44 74 ILE A N 1
ATOM 598 C CA . ILE A 1 74 ? -5.868 5.423 -8.919 1.00 98.44 74 ILE A CA 1
ATOM 599 C C . ILE A 1 74 ? -5.338 6.856 -9.064 1.00 98.44 74 ILE A C 1
ATOM 601 O O . ILE A 1 74 ? -4.143 7.063 -9.271 1.00 98.44 74 ILE A O 1
ATOM 605 N N . ALA A 1 75 ? -6.210 7.856 -8.957 1.00 98.00 75 ALA A N 1
ATOM 606 C CA . ALA A 1 75 ? -5.839 9.239 -9.216 1.00 98.00 75 ALA A CA 1
ATOM 607 C C . ALA A 1 75 ? -4.924 9.800 -8.123 1.00 98.00 75 ALA A C 1
ATOM 609 O O . ALA A 1 75 ? -3.889 10.385 -8.435 1.00 98.00 75 ALA A O 1
ATOM 610 N N . TYR A 1 76 ? -5.296 9.630 -6.854 1.00 96.75 76 TYR A N 1
ATOM 611 C CA . TYR A 1 76 ? -4.597 10.252 -5.737 1.00 96.75 76 TYR A CA 1
ATOM 612 C C . TYR A 1 76 ? -3.373 9.449 -5.319 1.00 96.75 76 TYR A C 1
ATOM 614 O O . TYR A 1 76 ? -2.287 10.014 -5.240 1.00 96.75 76 TYR A O 1
ATOM 622 N N . ASP A 1 77 ? -3.528 8.144 -5.084 1.00 97.69 77 ASP A N 1
ATOM 623 C CA . ASP A 1 77 ? -2.428 7.342 -4.554 1.00 97.69 77 ASP A CA 1
ATOM 624 C C . ASP A 1 77 ? -1.404 7.018 -5.647 1.00 97.69 77 ASP A C 1
ATOM 626 O O . ASP A 1 77 ? -0.227 6.976 -5.332 1.00 97.69 77 ASP A O 1
ATOM 630 N N . TRP A 1 78 ? -1.788 6.856 -6.920 1.00 98.12 78 TRP A N 1
ATOM 631 C CA . TRP A 1 78 ? -0.837 6.478 -7.981 1.00 98.12 78 TRP A CA 1
ATOM 632 C C . TRP A 1 78 ? -0.455 7.619 -8.923 1.00 98.12 78 TRP A C 1
ATOM 634 O O . TRP A 1 78 ? 0.729 7.923 -9.070 1.00 98.12 78 TRP A O 1
ATOM 644 N N . MET A 1 79 ? -1.430 8.249 -9.585 1.00 96.31 79 MET A N 1
ATOM 645 C CA . MET A 1 79 ? -1.130 9.225 -10.642 1.00 96.31 79 MET A CA 1
ATOM 646 C C . MET A 1 79 ? -0.567 10.531 -10.069 1.00 96.31 79 MET A C 1
ATOM 648 O O . MET A 1 79 ? 0.456 11.022 -10.541 1.00 96.31 79 MET A O 1
ATOM 652 N N . LEU A 1 80 ? -1.183 11.071 -9.014 1.00 94.75 80 LEU A N 1
ATOM 653 C CA . LEU A 1 80 ? -0.738 12.313 -8.379 1.00 94.75 80 LEU A CA 1
ATOM 654 C C . LEU A 1 80 ? 0.587 12.146 -7.618 1.00 94.75 80 LEU A C 1
ATOM 656 O O . LEU A 1 80 ? 1.388 13.077 -7.578 1.00 94.75 80 LEU A O 1
ATOM 660 N N . PHE A 1 81 ? 0.855 10.956 -7.071 1.00 90.38 81 PHE A N 1
ATOM 661 C CA . PHE A 1 81 ? 2.153 10.602 -6.475 1.00 90.38 81 PHE A CA 1
ATOM 662 C C . PHE A 1 81 ? 3.282 10.439 -7.506 1.00 90.38 81 PHE A C 1
ATOM 664 O O . PHE A 1 81 ? 4.436 10.246 -7.120 1.00 90.38 81 PHE A O 1
ATOM 671 N N . GLY A 1 82 ? 2.976 10.528 -8.805 1.00 95.88 82 GLY A N 1
ATOM 672 C CA . GLY A 1 82 ? 3.970 10.484 -9.872 1.00 95.88 82 GLY A CA 1
ATOM 673 C C . GLY A 1 82 ? 4.461 9.075 -10.195 1.00 95.88 82 GLY A C 1
ATOM 674 O O . GLY A 1 82 ? 5.629 8.905 -10.544 1.00 95.88 82 GLY A O 1
ATOM 675 N N . HIS A 1 83 ? 3.600 8.058 -10.076 1.00 97.38 83 HIS A N 1
ATOM 676 C CA . HIS A 1 83 ? 3.950 6.714 -10.520 1.00 97.38 83 HIS A CA 1
ATOM 677 C C . HIS A 1 83 ? 4.232 6.692 -12.032 1.00 97.38 83 HIS A C 1
ATOM 679 O O . HIS A 1 83 ? 3.348 6.991 -12.837 1.00 97.38 83 HIS A O 1
ATOM 685 N N . ASN A 1 84 ? 5.447 6.315 -12.439 1.00 96.25 84 ASN A N 1
ATOM 686 C CA . ASN A 1 84 ? 5.812 6.209 -13.852 1.00 96.25 84 ASN A CA 1
ATOM 687 C C . ASN A 1 84 ? 5.359 4.860 -14.432 1.00 96.25 84 ASN A C 1
ATOM 689 O O . ASN A 1 84 ? 6.144 3.920 -14.564 1.00 96.25 84 ASN A O 1
ATOM 693 N N . LEU A 1 85 ? 4.067 4.780 -14.757 1.00 95.62 85 LEU A N 1
ATOM 694 C CA . LEU A 1 85 ? 3.435 3.572 -15.289 1.00 95.62 85 LEU A CA 1
ATOM 695 C C . LEU A 1 85 ? 4.092 3.091 -16.594 1.00 95.62 85 LEU A C 1
ATOM 697 O O . LEU A 1 85 ? 4.269 1.891 -16.780 1.00 95.62 85 LEU A O 1
ATOM 701 N N . GLU A 1 86 ? 4.480 4.012 -17.479 1.00 96.38 86 GLU A N 1
ATOM 702 C CA . GLU A 1 86 ? 5.105 3.687 -18.767 1.00 96.38 86 GLU A CA 1
ATOM 703 C C . GLU A 1 86 ? 6.478 3.022 -18.584 1.00 96.38 86 GLU A C 1
ATOM 705 O O . GLU A 1 86 ? 6.729 1.958 -19.152 1.00 96.38 86 GLU A O 1
ATOM 710 N N . ASP A 1 87 ? 7.339 3.589 -17.729 1.00 96.56 87 ASP A N 1
ATOM 711 C CA . ASP A 1 87 ? 8.644 2.999 -17.396 1.00 96.56 87 ASP A CA 1
ATOM 712 C C . ASP A 1 87 ? 8.490 1.583 -16.833 1.00 96.56 87 ASP A C 1
ATOM 714 O O . ASP A 1 87 ? 9.197 0.663 -17.251 1.00 96.56 87 ASP A O 1
ATOM 718 N N . ARG A 1 88 ? 7.536 1.394 -15.918 1.00 97.06 88 ARG A N 1
ATOM 719 C CA . ARG A 1 88 ? 7.288 0.109 -15.256 1.00 97.06 88 ARG A CA 1
ATOM 720 C C . ARG A 1 88 ? 6.784 -0.947 -16.234 1.00 97.06 88 ARG A C 1
ATOM 722 O O . ARG A 1 88 ? 7.349 -2.039 -16.295 1.00 97.06 88 ARG A O 1
ATOM 729 N N . LEU A 1 89 ? 5.820 -0.592 -17.082 1.00 96.75 89 LEU A N 1
ATOM 730 C CA . LEU A 1 89 ? 5.327 -1.471 -18.142 1.00 96.75 89 LEU A CA 1
ATOM 731 C C . LEU A 1 89 ? 6.427 -1.858 -19.135 1.00 96.75 89 LEU A C 1
ATOM 733 O O . LEU A 1 89 ? 6.533 -3.030 -19.493 1.00 96.75 89 LEU A O 1
ATOM 737 N N . SER A 1 90 ? 7.292 -0.916 -19.527 1.00 97.62 90 SER A N 1
ATOM 738 C CA . SER A 1 90 ? 8.403 -1.194 -20.453 1.00 97.62 90 SER A CA 1
ATOM 739 C C . SER A 1 90 ? 9.408 -2.222 -19.910 1.00 97.62 90 SER A C 1
ATOM 741 O O . SER A 1 90 ? 10.088 -2.899 -20.680 1.00 97.62 90 SER A O 1
ATOM 743 N N . LYS A 1 91 ? 9.473 -2.369 -18.581 1.00 97.00 91 LYS A N 1
ATOM 744 C CA . LYS A 1 91 ? 10.344 -3.307 -17.860 1.00 97.00 91 LYS A CA 1
ATOM 745 C C . LYS A 1 91 ? 9.643 -4.609 -17.462 1.00 97.00 91 LYS A C 1
ATOM 747 O O . LYS A 1 91 ? 10.282 -5.471 -16.866 1.00 97.00 91 LYS A O 1
ATOM 752 N N . GLY A 1 92 ? 8.350 -4.757 -17.763 1.00 95.94 92 GLY A N 1
ATOM 753 C CA . GLY A 1 92 ? 7.540 -5.884 -17.292 1.00 95.94 92 GLY A CA 1
ATOM 754 C C . GLY A 1 92 ? 7.269 -5.858 -15.782 1.00 95.94 92 GLY A C 1
ATOM 755 O O . GLY A 1 92 ? 7.003 -6.896 -15.183 1.00 95.94 92 GLY A O 1
ATOM 756 N N . GLU A 1 93 ? 7.364 -4.687 -15.147 1.00 95.81 93 GLU A N 1
ATOM 757 C CA . GLU A 1 93 ? 7.086 -4.498 -13.725 1.00 95.81 93 GLU A CA 1
ATOM 758 C C . GLU A 1 93 ? 5.627 -4.066 -13.537 1.00 95.81 93 GLU A C 1
ATOM 760 O O . GLU A 1 93 ? 5.250 -2.927 -13.795 1.00 95.81 93 GLU A O 1
ATOM 765 N N . GLU A 1 94 ? 4.785 -4.966 -13.040 1.00 95.75 94 GLU A N 1
ATOM 766 C CA . GLU A 1 94 ? 3.338 -4.735 -12.959 1.00 95.75 94 GLU A CA 1
ATOM 767 C C . GLU A 1 94 ? 2.880 -4.258 -11.571 1.00 95.75 94 GLU A C 1
ATOM 769 O O . GLU A 1 94 ? 1.790 -4.602 -11.126 1.00 95.75 94 GLU A O 1
ATOM 774 N N . ILE A 1 95 ? 3.689 -3.475 -10.846 1.00 97.00 95 ILE A N 1
ATOM 775 C CA . ILE A 1 95 ? 3.401 -3.121 -9.439 1.00 97.00 95 ILE A CA 1
ATOM 776 C C . ILE A 1 95 ? 2.056 -2.391 -9.251 1.00 97.00 95 ILE A C 1
ATOM 778 O O . ILE A 1 95 ? 1.351 -2.641 -8.270 1.00 97.00 95 ILE A O 1
ATOM 782 N N . PHE A 1 96 ? 1.669 -1.542 -10.207 1.00 98.00 96 PHE A N 1
ATOM 783 C CA . PHE A 1 96 ? 0.360 -0.888 -10.223 1.00 98.00 96 PHE A CA 1
ATOM 784 C C . PHE A 1 96 ? -0.782 -1.914 -10.271 1.00 98.00 96 PHE A C 1
ATOM 786 O O . PHE A 1 96 ? -1.703 -1.870 -9.459 1.00 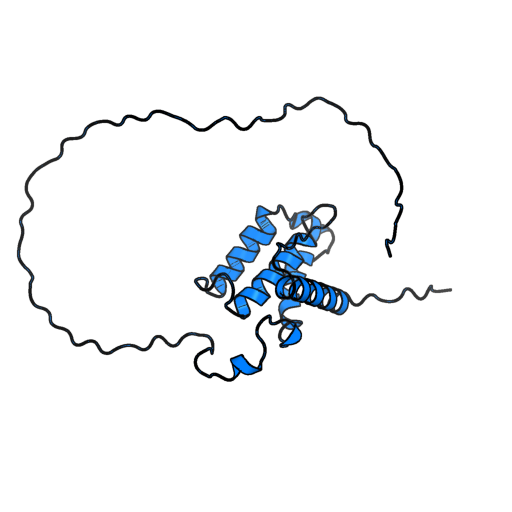98.00 96 PHE A O 1
ATOM 793 N N . PHE A 1 97 ? -0.695 -2.895 -11.173 1.00 97.75 97 PHE A N 1
ATOM 794 C CA . PHE A 1 97 ? -1.693 -3.961 -11.299 1.00 97.75 97 PHE A CA 1
ATOM 795 C C . PHE A 1 97 ? -1.646 -4.928 -10.119 1.00 97.75 97 PHE A C 1
ATOM 797 O O . PHE A 1 97 ? -2.691 -5.361 -9.632 1.00 97.75 97 PHE A O 1
ATOM 804 N N . PHE A 1 98 ? -0.443 -5.216 -9.615 1.00 98.06 98 PHE A N 1
ATOM 805 C CA . PHE A 1 98 ? -0.230 -6.035 -8.431 1.00 98.06 98 PHE A CA 1
ATOM 806 C C . PHE A 1 98 ? -1.017 -5.492 -7.240 1.00 98.06 98 PHE A C 1
ATOM 808 O O . PHE A 1 98 ? -1.617 -6.284 -6.527 1.00 98.06 98 PHE A O 1
ATOM 815 N N . CYS A 1 99 ? -1.101 -4.169 -7.060 1.00 98.44 99 CYS A N 1
ATOM 816 C CA . CYS A 1 99 ? -1.905 -3.557 -6.001 1.00 98.44 99 CYS A CA 1
ATOM 817 C C . CYS A 1 99 ? -3.361 -4.044 -5.995 1.00 98.44 99 CYS A C 1
ATOM 819 O O . CYS A 1 99 ? -3.874 -4.457 -4.957 1.00 98.44 99 CYS A O 1
ATOM 821 N N . PHE A 1 100 ? -4.022 -4.034 -7.154 1.00 97.94 100 PHE A N 1
ATOM 822 C CA . PHE A 1 100 ? -5.424 -4.444 -7.270 1.00 97.94 100 PHE A CA 1
ATOM 823 C C . PHE A 1 100 ? -5.578 -5.964 -7.297 1.00 97.94 100 PHE A C 1
ATOM 825 O O . PHE A 1 100 ? -6.502 -6.505 -6.691 1.00 97.94 100 PHE A O 1
ATOM 832 N N . TYR A 1 101 ? -4.635 -6.670 -7.924 1.00 97.88 101 TYR A N 1
ATOM 833 C CA . TYR A 1 101 ? -4.540 -8.126 -7.837 1.00 97.88 101 TYR A CA 1
ATOM 834 C C . TYR A 1 101 ? -4.420 -8.600 -6.384 1.00 97.88 101 TYR A C 1
ATOM 836 O O . TYR A 1 101 ? -4.976 -9.637 -6.023 1.00 97.88 101 TYR A O 1
ATOM 844 N N . PHE A 1 102 ? -3.704 -7.846 -5.548 1.00 98.12 102 PHE A N 1
ATOM 845 C CA . PHE A 1 102 ? -3.409 -8.214 -4.172 1.00 98.12 102 PHE A CA 1
ATOM 846 C C . PHE A 1 102 ? -4.634 -8.177 -3.252 1.00 98.12 102 PHE A C 1
ATOM 848 O O . PHE A 1 102 ? -4.643 -8.871 -2.239 1.00 98.12 102 PHE A O 1
ATOM 855 N N . LEU A 1 103 ? -5.700 -7.461 -3.629 1.00 97.62 103 LEU A N 1
ATOM 856 C CA . LEU A 1 103 ? -6.929 -7.362 -2.834 1.00 97.62 103 LEU A CA 1
ATOM 857 C C . LEU A 1 103 ? -7.550 -8.732 -2.523 1.00 97.62 103 LEU A C 1
ATOM 859 O O . LEU A 1 103 ? -8.072 -8.940 -1.432 1.00 97.62 103 LEU A O 1
ATOM 863 N N . LYS A 1 104 ? -7.412 -9.710 -3.428 1.00 96.94 104 LYS A N 1
ATOM 864 C CA . LYS A 1 104 ? -7.908 -11.079 -3.199 1.00 96.94 104 LYS A CA 1
ATOM 865 C C . LYS A 1 104 ? -7.173 -11.832 -2.080 1.00 96.94 104 LYS A C 1
ATOM 867 O O . LYS A 1 104 ? -7.641 -12.879 -1.652 1.00 96.94 104 LYS A O 1
ATOM 872 N N . HIS A 1 105 ? -6.017 -11.333 -1.641 1.00 97.25 105 HIS A N 1
ATOM 873 C CA . HIS A 1 105 ? -5.172 -11.951 -0.613 1.00 97.25 105 HIS A CA 1
ATOM 874 C C . HIS A 1 105 ? -5.335 -11.308 0.769 1.00 97.25 105 HIS A C 1
ATOM 876 O O . HIS A 1 105 ? -4.609 -11.686 1.690 1.00 97.25 105 HIS A O 1
ATOM 882 N N . ILE A 1 106 ? -6.243 -10.336 0.917 1.00 96.12 106 ILE A N 1
ATOM 883 C CA . ILE A 1 106 ? -6.459 -9.580 2.164 1.00 96.12 106 ILE A CA 1
ATOM 884 C C . ILE A 1 106 ? -7.933 -9.530 2.592 1.00 96.12 106 ILE A C 1
ATOM 886 O O . ILE A 1 106 ? -8.382 -8.554 3.180 1.00 96.12 106 ILE A O 1
ATOM 890 N N . VAL A 1 107 ? -8.693 -10.580 2.275 1.00 94.12 107 VAL A N 1
ATOM 891 C CA . VAL A 1 107 ? -10.134 -10.682 2.580 1.00 94.12 107 VAL A CA 1
ATOM 892 C C . VAL A 1 107 ? -10.436 -11.175 3.999 1.00 94.12 107 VAL A C 1
ATOM 894 O O . VAL A 1 107 ?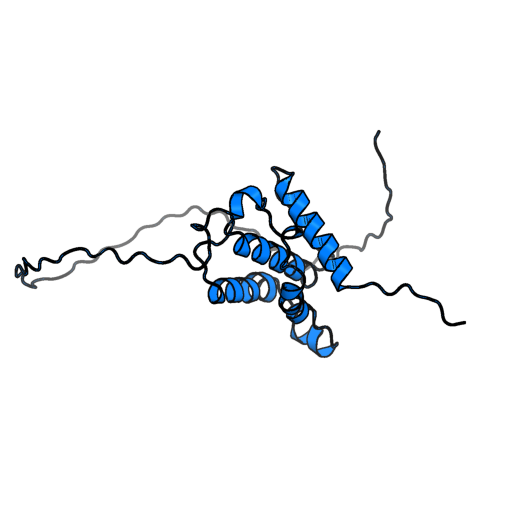 -11.573 -11.098 4.447 1.00 94.12 107 VAL A O 1
ATOM 897 N N . GLU A 1 108 ? -9.428 -11.707 4.687 1.00 92.00 108 GLU A N 1
ATOM 898 C CA . GLU A 1 108 ? -9.559 -12.288 6.024 1.00 92.00 108 GLU A CA 1
ATOM 899 C C . GLU A 1 108 ? -9.573 -11.208 7.115 1.00 92.00 108 GLU A C 1
ATOM 901 O O . GLU A 1 108 ? -8.960 -10.149 6.968 1.00 92.00 108 GLU A O 1
ATOM 906 N N . ASP A 1 109 ? -10.183 -11.508 8.266 1.00 90.94 109 ASP A N 1
ATOM 907 C CA . ASP A 1 109 ? -10.354 -10.533 9.360 1.00 90.94 109 ASP A CA 1
ATOM 908 C C . ASP A 1 109 ? -9.040 -9.996 9.936 1.00 90.94 109 ASP A C 1
ATOM 910 O O . ASP A 1 109 ? -9.021 -8.956 10.585 1.00 90.94 109 ASP A O 1
ATOM 914 N N . GLU A 1 110 ? -7.925 -10.697 9.725 1.00 91.81 110 GLU A N 1
ATOM 915 C CA . GLU A 1 110 ? -6.608 -10.223 10.156 1.00 91.81 110 GLU A CA 1
ATOM 916 C C . GLU A 1 110 ? -6.147 -8.946 9.431 1.00 91.81 110 GLU A C 1
ATOM 918 O O . GLU A 1 110 ? -5.161 -8.332 9.840 1.00 91.81 110 GLU A O 1
ATOM 923 N N . PHE A 1 111 ? -6.854 -8.545 8.370 1.00 95.12 111 PHE A N 1
ATOM 924 C CA . PHE A 1 111 ? -6.657 -7.284 7.657 1.00 95.12 111 PHE A CA 1
ATOM 925 C C . PHE A 1 111 ? -7.730 -6.230 7.976 1.00 95.12 111 PHE A C 1
ATOM 927 O O . PHE A 1 111 ? -7.699 -5.151 7.385 1.00 95.12 111 PHE A O 1
ATOM 934 N N . SER A 1 112 ? -8.645 -6.523 8.907 1.00 93.56 112 SER A N 1
ATOM 935 C CA . SER A 1 112 ? -9.644 -5.580 9.414 1.00 93.56 112 SER A CA 1
ATOM 936 C C . SER A 1 112 ? -9.160 -4.905 10.697 1.00 93.56 112 SER A C 1
ATOM 938 O O . SER A 1 112 ? -8.497 -5.517 11.541 1.00 93.56 112 SER A O 1
ATOM 940 N N . VAL A 1 113 ? -9.527 -3.636 10.883 1.00 92.38 113 VAL A N 1
ATOM 941 C CA . VAL A 1 113 ? -9.332 -2.927 12.150 1.00 92.38 113 VAL A CA 1
ATOM 942 C C . VAL A 1 113 ? -10.490 -3.111 13.134 1.00 92.38 113 VAL A C 1
ATOM 944 O O . VAL A 1 113 ? -10.362 -2.694 14.289 1.00 92.38 113 VAL A O 1
ATOM 947 N N . ILE A 1 114 ? -11.593 -3.744 12.716 1.00 88.44 114 ILE A N 1
ATOM 948 C CA . ILE A 1 114 ? -12.784 -3.974 13.540 1.00 88.44 114 ILE A CA 1
ATOM 949 C C . ILE A 1 114 ? -12.764 -5.407 14.103 1.00 88.44 114 ILE A C 1
ATOM 951 O O . ILE A 1 114 ? -12.757 -6.377 13.348 1.0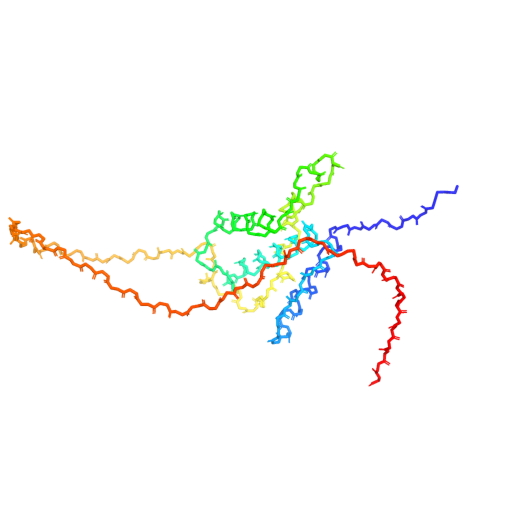0 88.44 114 ILE A O 1
ATOM 955 N N . PRO A 1 115 ? -12.819 -5.598 15.436 1.00 73.56 115 PRO A N 1
ATOM 956 C CA . PRO A 1 115 ? -12.924 -6.933 16.019 1.00 73.56 115 PRO A CA 1
ATOM 957 C C . PRO A 1 115 ? -14.253 -7.624 15.658 1.00 73.56 115 PRO A C 1
ATOM 959 O O . PRO A 1 115 ? -15.331 -7.059 15.859 1.00 73.56 115 PRO A O 1
ATOM 962 N N . ARG A 1 116 ? -14.196 -8.900 15.241 1.00 63.25 116 ARG A N 1
ATOM 963 C CA . ARG A 1 116 ? -15.367 -9.719 14.844 1.00 63.25 116 ARG A CA 1
ATOM 964 C C . ARG A 1 116 ? -16.525 -9.773 15.851 1.00 63.25 116 ARG A C 1
ATOM 966 O O . ARG A 1 116 ? -17.658 -10.012 15.446 1.00 63.25 116 ARG A O 1
ATOM 973 N N . ASN A 1 117 ? -16.285 -9.517 17.139 1.00 54.25 117 ASN A N 1
ATOM 974 C CA . ASN A 1 117 ? -17.353 -9.474 18.147 1.00 54.25 117 ASN A CA 1
ATOM 975 C C . ASN A 1 117 ? -18.388 -8.351 17.908 1.00 54.25 117 ASN A C 1
ATOM 977 O O . ASN A 1 117 ? -19.478 -8.421 18.465 1.00 54.25 117 ASN A O 1
ATOM 981 N N . ILE A 1 118 ? -18.084 -7.351 17.068 1.00 54.81 118 ILE A N 1
ATOM 982 C CA . ILE A 1 118 ? -19.012 -6.269 1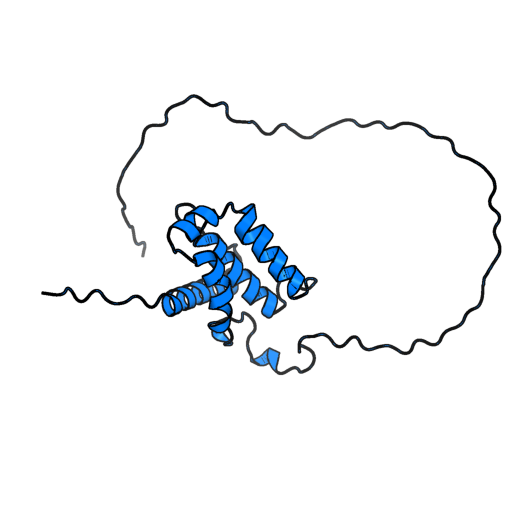6.684 1.00 54.81 118 ILE A CA 1
ATOM 983 C C . ILE A 1 118 ? -19.667 -6.539 15.313 1.00 54.81 118 ILE A C 1
ATOM 985 O O . ILE A 1 118 ? -20.800 -6.124 15.072 1.00 54.81 118 ILE A O 1
ATOM 989 N N . ALA A 1 119 ? -18.999 -7.293 14.431 1.00 52.09 119 ALA A N 1
ATOM 990 C CA . ALA A 1 119 ? -19.446 -7.566 13.059 1.00 52.09 119 ALA A CA 1
ATOM 991 C C . ALA A 1 119 ? -20.682 -8.485 12.963 1.00 52.09 119 ALA A C 1
ATOM 993 O O . ALA A 1 119 ? -21.327 -8.545 11.920 1.00 52.09 119 ALA A O 1
ATOM 994 N N . CYS A 1 120 ? -21.055 -9.176 14.047 1.00 45.41 120 CYS A N 1
ATOM 995 C CA . CYS A 1 120 ? -22.250 -10.026 14.090 1.00 45.41 120 CYS A CA 1
ATOM 996 C C . CYS A 1 120 ? -23.559 -9.247 14.340 1.00 45.41 120 CYS A C 1
ATOM 998 O O . CYS A 1 120 ? -24.586 -9.863 14.617 1.00 45.41 120 CYS A O 1
ATOM 1000 N N . ASN A 1 121 ? -23.552 -7.908 14.258 1.00 45.59 121 ASN A N 1
ATOM 1001 C CA . ASN A 1 121 ? -24.782 -7.121 14.235 1.00 45.59 121 ASN A CA 1
ATOM 1002 C C . ASN A 1 121 ? -25.262 -6.960 12.772 1.00 45.59 121 ASN A C 1
ATOM 1004 O O . ASN A 1 121 ? -24.626 -6.222 12.014 1.00 45.59 121 ASN A O 1
ATOM 1008 N N . PRO A 1 122 ? -26.368 -7.604 12.341 1.00 48.62 122 PRO A N 1
ATOM 1009 C CA . PRO A 1 122 ? -26.784 -7.647 10.929 1.00 48.62 122 PRO A CA 1
ATOM 1010 C C . PRO A 1 122 ? -27.077 -6.278 10.288 1.00 48.62 122 PRO A C 1
ATOM 1012 O O . PRO A 1 122 ? -27.188 -6.181 9.067 1.00 48.62 122 PRO A O 1
ATOM 1015 N N . GLN A 1 123 ? -27.182 -5.213 11.090 1.00 49.34 123 GLN A N 1
ATOM 1016 C CA . GLN A 1 123 ? -27.427 -3.842 10.629 1.00 49.34 123 GLN A CA 1
ATOM 1017 C C . GLN A 1 123 ? -26.225 -3.157 9.949 1.00 49.34 123 GLN A C 1
ATOM 1019 O O . GLN A 1 123 ? -26.415 -2.105 9.349 1.00 49.34 123 GLN A O 1
ATOM 1024 N N . LEU A 1 124 ? -25.015 -3.725 10.011 1.00 52.66 124 LEU A N 1
ATOM 1025 C CA . LEU A 1 124 ? -23.799 -3.159 9.394 1.00 52.66 124 LEU A CA 1
ATOM 1026 C C . LEU A 1 124 ? -23.413 -3.810 8.053 1.00 52.66 124 LEU A C 1
ATOM 1028 O O . LEU A 1 124 ? -22.332 -3.552 7.527 1.00 52.66 124 LEU A O 1
ATOM 1032 N N . THR A 1 125 ? -24.277 -4.648 7.477 1.00 44.12 125 THR A N 1
ATOM 1033 C CA . THR A 1 125 ? -24.003 -5.274 6.178 1.00 44.12 125 THR A CA 1
ATOM 1034 C C . THR A 1 125 ? -24.120 -4.249 5.045 1.00 44.12 125 THR A C 1
ATOM 1036 O O . THR A 1 125 ? -25.142 -3.590 4.864 1.00 44.12 125 THR A O 1
ATOM 1039 N N . TRP A 1 126 ? -23.039 -4.083 4.282 1.00 46.25 126 TRP A N 1
ATOM 1040 C CA . TRP A 1 126 ? -23.042 -3.300 3.048 1.00 46.25 126 TRP A CA 1
ATOM 1041 C C . TRP A 1 126 ? -23.773 -4.077 1.933 1.00 46.25 126 TRP A C 1
ATOM 1043 O O . TRP A 1 126 ? -23.546 -5.282 1.807 1.00 46.25 126 TRP A O 1
ATOM 1053 N N . PRO A 1 127 ? -24.597 -3.437 1.077 1.00 48.94 127 PRO A N 1
ATOM 1054 C CA . PRO A 1 127 ? -24.903 -2.009 1.024 1.00 48.94 127 PRO A CA 1
ATOM 1055 C C . PRO A 1 127 ? -26.015 -1.610 2.010 1.00 48.94 127 PRO A C 1
ATOM 1057 O O . PRO A 1 127 ? -26.939 -2.398 2.231 1.00 48.94 127 PRO A O 1
ATOM 1060 N N . PRO A 1 128 ? -25.987 -0.373 2.549 1.00 46.22 128 PRO A N 1
ATOM 1061 C CA . PRO A 1 128 ? -27.062 0.130 3.391 1.00 46.22 128 PRO A CA 1
ATOM 1062 C C . PRO A 1 128 ? -28.370 0.106 2.600 1.00 46.22 128 PRO A C 1
ATOM 1064 O O . PRO A 1 128 ? -28.513 0.773 1.573 1.00 46.22 128 PRO A O 1
ATOM 1067 N N . GLN A 1 129 ? -29.325 -0.695 3.068 1.00 51.44 129 GLN A N 1
ATOM 1068 C CA . GLN A 1 129 ? -30.683 -0.676 2.547 1.00 51.44 129 GLN A CA 1
ATOM 1069 C C . GLN A 1 129 ? -31.285 0.682 2.924 1.00 51.44 129 GLN A C 1
ATOM 1071 O O . GLN A 1 129 ? -31.532 0.953 4.098 1.00 51.44 129 GLN A O 1
ATOM 1076 N N . VAL A 1 130 ? -31.491 1.561 1.942 1.00 47.62 130 VAL A N 1
ATOM 1077 C CA . VAL A 1 130 ? -32.338 2.741 2.131 1.00 47.62 130 VAL A CA 1
ATOM 1078 C C . VAL A 1 130 ? -33.748 2.233 2.416 1.00 47.62 130 VAL A C 1
ATOM 1080 O O . VAL A 1 130 ? -34.424 1.720 1.524 1.00 47.62 130 VAL A O 1
ATOM 1083 N N . SER A 1 131 ? -34.186 2.353 3.667 1.00 41.84 131 SER A N 1
ATOM 1084 C CA . SER A 1 131 ? -35.587 2.178 4.033 1.00 41.84 131 SER A CA 1
ATOM 1085 C C . SER A 1 131 ? -36.387 3.290 3.361 1.00 41.84 131 SER A C 1
ATOM 1087 O O . SER A 1 131 ? -36.271 4.459 3.724 1.00 41.84 131 SER A O 1
ATOM 1089 N N . LEU A 1 132 ? -37.170 2.931 2.344 1.00 36.41 132 LEU A N 1
ATOM 1090 C CA . LEU A 1 132 ? -38.138 3.821 1.718 1.00 36.41 132 LEU A CA 1
ATOM 1091 C C . LEU A 1 132 ? -39.254 4.094 2.734 1.00 36.41 132 LEU A C 1
ATOM 1093 O O . LEU A 1 132 ? -40.216 3.334 2.825 1.00 36.41 132 LEU A O 1
ATOM 1097 N N . GLU A 1 133 ? -39.112 5.150 3.533 1.00 41.12 133 GLU A N 1
ATOM 1098 C CA . GLU A 1 133 ? -40.214 5.628 4.360 1.00 41.12 133 GLU A CA 1
ATOM 1099 C C . GLU A 1 133 ? -41.337 6.121 3.442 1.00 41.12 133 GLU A C 1
ATOM 1101 O O . GLU A 1 133 ? -41.191 7.075 2.675 1.00 41.12 133 GLU A O 1
ATOM 1106 N N . SER A 1 134 ? -42.473 5.431 3.504 1.00 45.19 134 SER A N 1
ATOM 1107 C CA . SER A 1 134 ? -43.723 5.814 2.861 1.00 45.19 134 SER A CA 1
ATOM 1108 C C . SER A 1 134 ? -44.285 7.071 3.531 1.00 45.19 134 SER A C 1
ATOM 1110 O O . SER A 1 134 ? -45.158 6.997 4.395 1.00 45.19 134 SER A O 1
ATOM 1112 N N . GLY A 1 135 ? -43.756 8.232 3.148 1.00 37.81 135 GLY A N 1
ATOM 1113 C CA . GLY A 1 135 ? -44.282 9.541 3.513 1.00 37.81 135 GLY A CA 1
ATOM 1114 C C . GLY A 1 135 ? -45.440 9.932 2.598 1.00 37.81 135 GLY A C 1
ATOM 1115 O O . GLY A 1 135 ? -45.259 10.200 1.413 1.00 37.81 135 GLY A O 1
ATOM 1116 N N . THR A 1 136 ? -46.643 9.952 3.159 1.00 38.44 136 THR A N 1
ATOM 1117 C CA . THR A 1 136 ? -47.880 10.466 2.561 1.00 38.44 136 THR A CA 1
ATOM 1118 C C . THR A 1 136 ? -47.711 11.874 1.980 1.00 38.44 136 THR A C 1
ATOM 1120 O O . THR A 1 136 ? -47.272 12.788 2.676 1.00 38.44 136 THR A O 1
ATOM 1123 N N . SER A 1 137 ? -48.117 12.064 0.722 1.00 39.22 137 SER A N 1
ATOM 1124 C CA . SER A 1 137 ? -48.259 13.383 0.091 1.00 39.22 137 SER A CA 1
ATOM 1125 C C . SER A 1 137 ? -49.325 14.235 0.794 1.00 39.22 137 SER A C 1
ATOM 1127 O O . SER A 1 137 ? -50.339 13.699 1.245 1.00 39.22 137 SER A O 1
ATOM 1129 N N . PRO A 1 138 ? -49.169 15.570 0.780 1.00 41.25 138 PRO A N 1
ATOM 1130 C CA . PRO A 1 138 ? -50.197 16.347 0.095 1.00 41.25 138 PRO A CA 1
ATOM 1131 C C . PRO A 1 138 ? -49.622 17.491 -0.753 1.00 41.25 138 PRO A C 1
ATOM 1133 O O . PRO A 1 138 ? -48.907 18.377 -0.287 1.00 41.25 138 PRO A O 1
ATOM 1136 N N . LEU A 1 139 ? -50.015 17.478 -2.026 1.00 42.94 139 LEU A N 1
ATOM 1137 C CA . LEU A 1 139 ? -50.065 18.651 -2.889 1.00 42.94 139 LEU A CA 1
ATOM 1138 C C . LEU A 1 139 ? -51.083 19.646 -2.319 1.00 42.94 139 LEU A C 1
ATOM 1140 O O . LEU A 1 139 ? -52.280 19.371 -2.329 1.00 42.94 139 LEU A O 1
ATOM 1144 N N . SER A 1 140 ? -50.622 20.819 -1.898 1.00 36.50 140 SER A N 1
ATOM 1145 C CA . SER A 1 140 ? -51.472 22.005 -1.747 1.00 36.50 140 SER A CA 1
ATOM 1146 C C . SER A 1 140 ? -50.606 23.255 -1.618 1.00 36.50 140 SER A C 1
ATOM 1148 O O . SER A 1 140 ? -49.961 23.448 -0.591 1.00 36.50 140 SER A O 1
ATOM 1150 N N . GLY A 1 141 ? -50.604 24.106 -2.650 1.00 35.31 141 GLY A N 1
ATOM 1151 C CA . GLY A 1 141 ? -50.083 25.473 -2.533 1.00 35.31 141 GLY A CA 1
ATOM 1152 C C . GLY A 1 141 ? -49.283 26.013 -3.719 1.00 35.31 141 GLY A C 1
ATOM 1153 O O . GLY A 1 141 ? -48.226 26.595 -3.505 1.00 35.31 141 GLY A O 1
ATOM 1154 N N . LEU A 1 142 ? -49.761 25.875 -4.961 1.00 38.44 142 LEU A N 1
ATOM 1155 C CA . LEU A 1 142 ? -49.277 26.731 -6.054 1.00 38.44 142 LEU A CA 1
ATOM 1156 C C . LEU A 1 142 ? -49.898 28.126 -5.893 1.00 38.44 142 LEU A C 1
ATOM 1158 O O . LEU A 1 142 ? -50.989 28.405 -6.384 1.00 38.44 142 LEU A O 1
ATOM 1162 N N . GLY A 1 143 ? -49.197 28.978 -5.146 1.00 33.31 143 GLY A N 1
ATOM 1163 C CA . GLY A 1 143 ? -49.433 30.415 -5.070 1.00 33.31 143 GLY A CA 1
ATOM 1164 C C . GLY A 1 143 ? -48.602 31.143 -6.124 1.00 33.31 143 GLY A C 1
ATOM 1165 O O . GLY A 1 143 ? -47.376 31.121 -6.090 1.00 33.31 143 GLY A O 1
ATOM 1166 N N . SER A 1 144 ? -49.304 31.763 -7.066 1.00 38.12 144 SER A N 1
ATOM 1167 C CA . SER A 1 144 ? -48.810 32.653 -8.116 1.00 38.12 144 SER A CA 1
ATOM 1168 C C . SER A 1 144 ? -47.980 33.816 -7.559 1.00 38.12 144 SER A C 1
ATOM 1170 O O . SER A 1 144 ? -48.506 34.575 -6.753 1.00 38.12 144 SER A O 1
ATOM 1172 N N . PHE A 1 145 ? -46.756 34.035 -8.061 1.00 33.12 145 PHE A N 1
ATOM 1173 C CA . PHE A 1 145 ? -46.078 35.331 -7.942 1.00 33.12 145 PHE A CA 1
ATOM 1174 C C . PHE A 1 145 ? -45.323 35.713 -9.220 1.00 33.12 145 PHE A C 1
ATOM 1176 O O . PHE A 1 145 ? -44.562 34.940 -9.797 1.00 33.12 145 PHE A O 1
ATOM 1183 N N . SER A 1 146 ? -45.627 36.932 -9.652 1.00 33.56 146 SER A N 1
ATOM 1184 C CA . SER A 1 146 ? -45.307 37.568 -10.922 1.00 33.56 146 SER A CA 1
ATOM 1185 C C . SER A 1 146 ? -43.835 37.967 -11.059 1.00 33.56 146 SER A C 1
ATOM 1187 O O . SER A 1 146 ? -43.197 38.396 -10.101 1.00 33.56 146 SER A O 1
ATOM 1189 N N . ILE A 1 147 ? -43.327 37.903 -12.292 1.00 35.50 147 ILE A N 1
ATOM 1190 C CA . ILE A 1 147 ? -42.030 38.452 -12.703 1.00 35.50 147 ILE A CA 1
ATOM 1191 C C . ILE A 1 147 ? -42.204 39.932 -13.059 1.00 35.50 147 ILE A C 1
ATOM 1193 O O . ILE A 1 147 ? -42.935 40.258 -13.993 1.00 35.50 147 ILE A O 1
ATOM 1197 N N . SER A 1 148 ? -41.475 40.816 -12.374 1.00 33.44 148 SER A N 1
ATOM 1198 C CA . SER A 1 148 ? -41.199 42.173 -12.861 1.00 33.44 148 SER A CA 1
ATOM 1199 C C . SER A 1 148 ? -39.984 42.811 -12.169 1.00 33.44 148 SER A C 1
ATOM 1201 O O . SER A 1 148 ? -40.050 43.123 -10.983 1.00 33.44 148 SER A O 1
ATOM 1203 N N . GLY A 1 149 ? -38.935 43.111 -12.945 1.00 35.69 149 GLY A N 1
ATOM 1204 C CA . GLY A 1 149 ? -38.065 44.282 -12.729 1.00 35.69 149 GLY A CA 1
ATOM 1205 C C . GLY A 1 149 ? -36.625 44.049 -12.225 1.00 35.69 149 GLY A C 1
ATOM 1206 O O . GLY A 1 149 ? -36.369 43.029 -11.601 1.00 35.69 149 GLY A O 1
ATOM 1207 N N . PRO A 1 150 ? -35.670 44.962 -12.529 1.00 40.22 150 PRO A N 1
ATOM 1208 C CA . PRO A 1 150 ? -34.288 44.618 -12.902 1.00 40.22 150 PRO A CA 1
ATOM 1209 C C . PRO A 1 150 ? -33.184 44.954 -11.868 1.00 40.22 150 PRO A C 1
ATOM 1211 O O . PRO A 1 150 ? -33.423 45.619 -10.864 1.00 40.22 150 PRO A O 1
ATOM 1214 N N . LEU A 1 151 ? -31.956 44.494 -12.174 1.00 38.00 151 LEU A N 1
ATOM 1215 C CA . LEU A 1 151 ? -30.677 44.702 -11.460 1.00 38.00 151 LEU A CA 1
ATOM 1216 C C . LEU A 1 151 ? -30.380 46.159 -11.045 1.00 38.00 151 LEU A C 1
ATOM 1218 O O . LEU A 1 151 ? -30.709 47.096 -11.773 1.00 38.00 151 LEU A O 1
ATOM 1222 N N . PRO A 1 152 ? -29.529 46.321 -10.013 1.00 38.78 152 PRO A N 1
ATOM 1223 C CA . PRO A 1 152 ? -28.280 47.055 -10.238 1.00 38.78 152 PRO A CA 1
ATOM 1224 C C . PRO A 1 152 ? -27.049 46.360 -9.627 1.00 38.78 152 PRO A C 1
ATOM 1226 O O . PRO A 1 152 ? -27.085 45.814 -8.526 1.00 38.78 152 PRO A O 1
ATOM 1229 N N . GLY A 1 153 ? -25.929 46.397 -10.354 1.00 33.25 153 GLY A N 1
ATOM 1230 C CA . GLY A 1 153 ? -24.630 45.944 -9.856 1.00 33.25 153 GLY A CA 1
ATOM 1231 C C . GLY A 1 153 ? -23.990 46.931 -8.880 1.00 33.25 153 GLY A C 1
ATOM 1232 O O . GLY A 1 153 ? -24.364 48.100 -8.854 1.00 33.25 153 GLY A O 1
ATOM 1233 N N . SER A 1 154 ? -22.984 46.470 -8.126 1.00 31.59 154 SER A N 1
ATOM 1234 C CA . SER A 1 154 ? -21.833 47.266 -7.663 1.00 31.59 154 SER A CA 1
ATOM 1235 C C . SER A 1 154 ? -20.796 46.408 -6.922 1.00 31.59 154 SER A C 1
ATOM 1237 O O . SER A 1 154 ? -21.070 45.871 -5.860 1.00 31.59 154 SER A O 1
ATOM 1239 N N . LYS A 1 155 ? -19.598 46.358 -7.519 1.00 31.86 155 LYS A N 1
ATOM 1240 C CA . LYS A 1 155 ? -18.257 46.558 -6.931 1.00 31.86 155 LYS A CA 1
ATOM 1241 C C . LYS A 1 155 ? -17.830 45.776 -5.672 1.00 31.86 155 LYS A C 1
ATOM 1243 O O . LYS A 1 155 ? -18.302 46.012 -4.568 1.00 31.86 155 LYS A O 1
ATOM 1248 N N . SER A 1 156 ? -16.761 44.994 -5.860 1.00 38.25 156 SER A N 1
ATOM 1249 C CA . SER A 1 156 ? -15.800 44.550 -4.837 1.00 38.25 156 SER A CA 1
ATOM 1250 C C . SER A 1 156 ? -15.177 45.717 -4.054 1.00 38.25 156 SER A C 1
ATOM 1252 O O . SER A 1 156 ? -15.081 46.832 -4.576 1.00 38.25 156 SER A O 1
ATOM 1254 N N . PRO A 1 157 ? -14.636 45.437 -2.854 1.00 41.72 157 PRO A N 1
ATOM 1255 C CA . PRO A 1 157 ? -13.172 45.446 -2.741 1.00 41.72 157 PRO A CA 1
ATOM 1256 C C . PRO A 1 157 ? -12.590 44.346 -1.827 1.00 41.72 157 PRO A C 1
ATOM 1258 O O . PRO A 1 157 ? -13.068 44.102 -0.723 1.00 41.72 157 PRO A O 1
ATOM 1261 N N . HIS A 1 158 ? -11.485 43.739 -2.271 1.00 41.81 158 HIS A N 1
ATOM 1262 C CA . HIS A 1 158 ? -10.487 43.112 -1.391 1.00 41.81 158 HIS A CA 1
ATOM 1263 C C . HIS A 1 158 ? -9.599 44.200 -0.756 1.00 41.81 158 HIS A C 1
ATOM 1265 O O . HIS A 1 158 ? -9.416 45.260 -1.361 1.00 41.81 158 HIS A O 1
ATOM 1271 N N . PRO A 1 159 ? -8.976 43.921 0.406 1.00 43.97 159 PRO A N 1
ATOM 1272 C CA . PRO A 1 159 ? -7.527 43.703 0.355 1.00 43.97 159 PRO A CA 1
ATOM 1273 C C . PRO A 1 159 ? -7.000 42.564 1.258 1.00 43.97 159 PRO A C 1
ATOM 1275 O O . PRO A 1 159 ? -7.233 42.514 2.460 1.00 43.97 159 PRO A O 1
ATOM 1278 N N . SER A 1 160 ? -6.249 41.667 0.609 1.00 33.22 160 SER A N 1
ATOM 1279 C CA . SER A 1 160 ? -4.937 41.094 0.976 1.00 33.22 160 SER A CA 1
ATOM 1280 C C . SER A 1 160 ? -4.564 40.785 2.439 1.00 33.22 160 SER A C 1
ATOM 1282 O O . SER A 1 160 ? -4.295 41.700 3.218 1.00 33.22 160 SER A O 1
ATOM 1284 N N . ARG A 1 161 ? -4.258 39.500 2.707 1.00 34.28 161 ARG A N 1
ATOM 1285 C CA . ARG A 1 161 ? -3.018 39.071 3.397 1.00 34.28 161 ARG A CA 1
ATOM 1286 C C . ARG A 1 161 ? -2.807 37.546 3.313 1.00 34.28 161 ARG A C 1
ATOM 1288 O O . ARG A 1 161 ? -3.298 36.801 4.150 1.00 34.28 161 ARG A O 1
ATOM 1295 N N . THR A 1 162 ? -2.017 37.083 2.345 1.00 41.28 162 THR A N 1
ATOM 1296 C CA . THR A 1 162 ? -1.348 35.770 2.409 1.00 41.28 162 THR A CA 1
ATOM 1297 C C . THR A 1 162 ? 0.099 35.939 1.958 1.00 41.28 162 THR A C 1
ATOM 1299 O O . THR A 1 162 ? 0.359 36.476 0.883 1.00 41.28 162 THR A O 1
ATOM 1302 N N . SER A 1 163 ? 1.029 35.544 2.825 1.00 42.44 163 SER A N 1
ATOM 1303 C CA . SER A 1 163 ? 2.480 35.630 2.638 1.00 42.44 163 SER A CA 1
ATOM 1304 C C . SER A 1 163 ? 2.976 34.782 1.452 1.00 42.44 163 SER A C 1
ATOM 1306 O O . SER A 1 163 ? 2.387 33.735 1.180 1.00 42.44 163 SER A O 1
ATOM 1308 N N . PRO A 1 164 ? 4.064 35.177 0.764 1.00 48.16 164 PRO A N 1
ATOM 1309 C CA . PRO A 1 164 ? 4.594 34.432 -0.374 1.00 48.16 164 PRO A CA 1
ATOM 1310 C C . PRO A 1 164 ? 5.414 33.208 0.066 1.00 48.16 164 PRO A C 1
ATOM 1312 O O . PRO A 1 164 ? 6.275 33.296 0.941 1.00 48.16 164 PRO A O 1
ATOM 1315 N N . VAL A 1 165 ? 5.166 32.072 -0.590 1.00 41.75 165 VAL A N 1
ATOM 1316 C CA . VAL A 1 165 ? 6.015 30.873 -0.552 1.00 41.75 165 VAL A CA 1
ATOM 1317 C C . VAL A 1 165 ? 7.228 31.121 -1.454 1.00 41.75 165 VAL A C 1
ATOM 1319 O O . VAL A 1 165 ? 7.075 31.467 -2.624 1.00 41.75 165 VAL A O 1
ATOM 1322 N N . ALA A 1 166 ? 8.436 30.980 -0.908 1.00 38.22 166 ALA A N 1
ATOM 1323 C CA . ALA A 1 166 ? 9.682 31.154 -1.649 1.00 38.22 166 ALA A CA 1
ATOM 1324 C C . ALA A 1 166 ? 9.927 29.982 -2.619 1.00 38.22 166 ALA A C 1
ATOM 1326 O O . ALA A 1 166 ? 9.838 28.816 -2.234 1.00 38.22 166 ALA A O 1
ATOM 1327 N N . VAL A 1 167 ? 10.277 30.305 -3.866 1.00 43.19 167 VAL A N 1
ATOM 1328 C CA . VAL A 1 167 ? 10.651 29.356 -4.928 1.00 43.19 167 VAL A CA 1
ATOM 1329 C C . VAL A 1 167 ? 12.184 29.243 -4.979 1.00 43.19 167 VAL A C 1
ATOM 1331 O O . VAL A 1 167 ? 12.848 30.282 -5.017 1.00 43.19 167 VAL A O 1
ATOM 1334 N N . PRO A 1 168 ? 12.792 28.042 -5.000 1.00 40.88 168 PRO A N 1
ATOM 1335 C CA . PRO A 1 168 ? 14.232 27.911 -5.219 1.00 40.88 168 PRO A CA 1
ATOM 1336 C C . PRO A 1 168 ? 14.614 28.164 -6.687 1.00 40.88 168 PRO A C 1
ATOM 1338 O O . PRO A 1 168 ? 14.008 27.608 -7.601 1.00 40.88 168 PRO A O 1
ATOM 1341 N N . VAL A 1 169 ? 15.660 28.967 -6.902 1.00 45.75 169 VAL A N 1
ATOM 1342 C CA . VAL A 1 169 ? 16.303 29.213 -8.208 1.00 45.75 169 VAL A CA 1
ATOM 1343 C C . VAL A 1 169 ? 17.356 28.120 -8.488 1.00 45.75 169 VAL A C 1
ATOM 1345 O O . VAL A 1 169 ? 18.041 27.699 -7.550 1.00 45.75 169 VAL A O 1
ATOM 1348 N N . PRO A 1 170 ? 17.541 27.653 -9.742 1.00 38.41 170 PRO A N 1
ATOM 1349 C CA . PRO A 1 170 ? 18.515 26.616 -10.078 1.00 38.41 170 PRO A CA 1
ATOM 1350 C C . PRO A 1 170 ? 19.935 27.192 -10.088 1.00 38.41 170 PRO A C 1
ATOM 1352 O O . PRO A 1 170 ? 20.196 28.180 -10.769 1.00 38.41 170 PRO A O 1
ATOM 1355 N N . GLY A 1 171 ? 20.868 26.559 -9.372 1.00 48.53 171 GLY A N 1
ATOM 1356 C CA . GLY A 1 171 ? 22.286 26.924 -9.454 1.00 48.53 171 GLY A CA 1
ATOM 1357 C C . GLY A 1 171 ? 23.071 26.786 -8.156 1.00 48.53 171 GLY A C 1
ATOM 1358 O O . GLY A 1 171 ? 23.660 27.754 -7.687 1.00 48.53 171 GLY A O 1
ATOM 1359 N N . ARG A 1 172 ? 23.126 25.585 -7.568 1.00 41.28 172 ARG A N 1
ATOM 1360 C CA . ARG A 1 172 ? 24.243 25.223 -6.682 1.00 41.28 172 ARG A CA 1
ATOM 1361 C C . ARG A 1 172 ? 24.389 23.708 -6.585 1.00 41.28 172 ARG A C 1
ATOM 1363 O O . ARG A 1 172 ? 23.554 23.032 -5.992 1.00 41.28 172 ARG A O 1
ATOM 1370 N N . LEU A 1 173 ? 25.470 23.201 -7.174 1.00 45.94 173 LEU A N 1
ATOM 1371 C CA . LEU A 1 173 ? 25.998 21.855 -6.956 1.00 45.94 173 LEU A CA 1
ATOM 1372 C C . LEU A 1 173 ? 26.074 21.581 -5.449 1.00 45.94 173 LEU A C 1
ATOM 1374 O O . LEU A 1 173 ? 26.789 22.279 -4.727 1.00 45.94 173 LEU A O 1
ATOM 1378 N N . ARG A 1 174 ? 25.338 20.575 -4.969 1.00 49.97 174 ARG A N 1
ATOM 1379 C CA . ARG A 1 174 ? 25.520 20.033 -3.621 1.00 49.97 174 ARG A CA 1
ATOM 1380 C C . ARG A 1 174 ? 26.238 18.695 -3.709 1.00 49.97 174 ARG A C 1
ATOM 1382 O O . ARG A 1 174 ? 25.781 17.751 -4.343 1.00 49.97 174 ARG A O 1
ATOM 1389 N N . HIS A 1 175 ? 27.401 18.701 -3.077 1.00 39.19 175 HIS A N 1
ATOM 1390 C CA . HIS A 1 175 ? 28.353 17.622 -2.908 1.00 39.19 175 HIS A CA 1
ATOM 1391 C C . HIS A 1 175 ? 27.696 16.395 -2.255 1.00 39.19 175 HIS A C 1
ATOM 1393 O O . HIS A 1 175 ? 27.034 16.511 -1.223 1.00 39.19 175 HIS A O 1
ATOM 1399 N N . ARG A 1 176 ? 27.890 15.226 -2.874 1.00 40.44 176 ARG A N 1
ATOM 1400 C CA . ARG A 1 176 ? 27.503 13.901 -2.370 1.00 40.44 176 ARG A CA 1
ATOM 1401 C C . ARG A 1 176 ? 28.250 13.642 -1.058 1.00 40.44 176 ARG A C 1
ATOM 1403 O O . ARG A 1 176 ? 29.469 13.782 -1.020 1.00 40.44 176 ARG A O 1
ATOM 1410 N N . ASN A 1 177 ? 27.528 13.299 0.005 1.00 40.06 177 ASN A N 1
ATOM 1411 C CA . ASN A 1 177 ? 28.119 12.832 1.256 1.00 40.06 177 ASN A CA 1
ATOM 1412 C C . ASN A 1 177 ? 27.613 11.408 1.508 1.00 40.06 177 ASN A C 1
ATOM 1414 O O . ASN A 1 177 ? 26.442 11.210 1.822 1.00 40.06 177 ASN A O 1
ATOM 1418 N N . GLU A 1 178 ? 28.479 10.424 1.286 1.00 40.28 178 GLU A N 1
ATOM 1419 C CA . GLU A 1 178 ? 28.273 9.044 1.725 1.00 40.28 178 GLU A CA 1
ATOM 1420 C C . GLU A 1 178 ? 28.852 8.913 3.130 1.00 40.28 178 GLU A C 1
ATOM 1422 O O . GLU A 1 178 ? 30.003 9.294 3.323 1.00 40.28 178 GLU A O 1
ATOM 1427 N N . SER A 1 179 ? 28.098 8.378 4.097 1.00 40.22 179 SER A N 1
ATOM 1428 C CA . SER A 1 179 ? 28.658 7.749 5.306 1.00 40.22 179 SER A CA 1
ATOM 1429 C C . SER A 1 179 ? 27.614 6.917 6.062 1.00 40.22 179 SER A C 1
ATOM 1431 O O . SER A 1 179 ? 26.646 7.444 6.602 1.00 40.22 179 SER A O 1
ATOM 1433 N N . SER A 1 180 ? 27.859 5.604 6.041 1.00 36.56 180 SER A N 1
ATOM 1434 C CA . SER A 1 180 ? 27.797 4.611 7.129 1.00 36.56 180 SER A CA 1
ATOM 1435 C C . SER A 1 180 ? 26.735 4.700 8.238 1.00 36.56 180 SER A C 1
ATOM 1437 O O . SER A 1 180 ? 26.693 5.624 9.045 1.00 36.56 180 SER A O 1
ATOM 1439 N N . SER A 1 181 ? 26.006 3.592 8.361 1.00 36.94 181 SER A N 1
ATOM 1440 C CA . SER A 1 181 ? 25.180 3.147 9.486 1.00 36.94 181 SER A CA 1
ATOM 1441 C C . SER A 1 181 ? 25.934 3.010 10.820 1.00 36.94 181 SER A C 1
ATOM 1443 O O . SER A 1 181 ? 26.989 2.377 10.857 1.00 36.94 181 SER A O 1
ATOM 1445 N N . SER A 1 182 ? 25.313 3.425 11.931 1.00 47.66 182 SER A N 1
ATOM 1446 C CA . SER A 1 182 ? 25.563 2.829 13.254 1.00 47.66 182 SER A CA 1
ATOM 1447 C C . SER A 1 182 ? 24.272 2.737 14.074 1.00 47.66 182 SER A C 1
ATOM 1449 O O . SER A 1 182 ? 23.582 3.739 14.258 1.00 47.66 182 SER A O 1
ATOM 1451 N N . MET A 1 183 ? 23.961 1.537 14.570 1.00 36.59 183 MET A N 1
ATOM 1452 C CA . MET A 1 183 ? 22.897 1.286 15.544 1.00 36.59 183 MET A CA 1
ATOM 1453 C C . MET A 1 183 ? 23.381 1.621 16.958 1.00 36.59 183 MET A C 1
ATOM 1455 O O . MET A 1 183 ? 24.508 1.278 17.307 1.00 36.59 183 MET A O 1
ATOM 1459 N N . SER A 1 184 ? 22.490 2.163 17.788 1.00 42.22 184 SER A N 1
ATOM 1460 C CA . SER A 1 184 ? 22.637 2.157 19.246 1.00 42.22 184 SER A CA 1
ATOM 1461 C C . SER A 1 184 ? 21.331 1.680 19.874 1.00 42.22 184 SER A C 1
ATOM 1463 O O . SER A 1 184 ? 20.292 2.313 19.706 1.00 42.22 184 SER A O 1
ATOM 1465 N N . ALA A 1 185 ? 21.395 0.549 20.578 1.00 39.75 185 ALA A N 1
ATOM 1466 C CA . ALA A 1 185 ? 20.335 0.045 21.444 1.00 39.75 185 ALA A CA 1
ATOM 1467 C C . ALA A 1 185 ? 20.478 0.680 22.837 1.00 39.75 185 ALA A C 1
ATOM 1469 O O . ALA A 1 185 ? 21.554 0.622 23.434 1.00 39.75 185 ALA A O 1
ATOM 1470 N N . GLY A 1 186 ? 19.404 1.288 23.341 1.00 43.78 186 GLY A N 1
ATOM 1471 C CA . GLY A 1 186 ? 19.291 1.763 24.721 1.00 43.78 186 GLY A CA 1
ATOM 1472 C C . GLY A 1 186 ? 18.464 0.781 25.546 1.00 43.78 186 GLY A C 1
ATOM 1473 O O . GLY A 1 186 ? 17.437 0.310 25.063 1.00 43.78 186 GLY A O 1
ATOM 1474 N N . ARG A 1 187 ? 18.973 0.445 26.735 1.00 41.28 187 ARG A N 1
ATOM 1475 C CA . ARG A 1 187 ? 18.352 -0.425 27.744 1.00 41.28 187 ARG A CA 1
ATOM 1476 C C . ARG A 1 187 ? 17.093 0.181 28.349 1.00 41.28 187 ARG A C 1
ATOM 1478 O O . ARG A 1 187 ? 17.051 1.427 28.440 1.00 41.28 187 ARG A O 1
#

Secondary structure (DSSP, 8-state):
---------HHHHHHHHHHHHHHHHHH-SSPPP---SSSSSHHHHHHHHHHHHHHHTTSS-TT--HHHHHHHIIIIIIITTT--HHHHHHTT--HHHHHHHGGGG--SGGG-SS-HHHHT-GGGPSSP----------------------------------PPPPPPPS-----------------

Sequence (187 aa):
MSSLFQGWDLVKLTQNYLKLLLRYLQENSSGLLIHCISGWDRTPLFISLLRLSLWADGVVHQSLNPAQILYFTIAYDWMLFGHNLEDRLSKGEEIFFFCFYFLKHIVEDEFSVIPRNIACNPQLTWPPQVSLESGTSPLSGLGSFSISGPLPGSKSPHPSRTSPVAVPVPGRLRHRNESSSSMSAGR

Foldseek 3Di:
DPDPDPDDPPLVVLVVVLLVVLVCVLPDPDDDDDADPLRQFVVLLSVLLLQVQCVVLVNPPVVDDPVRSVCCSCVPSHVVSPRPPVVCVVVVNPRVVVSVVSVVVQPDCSSHNDDPVVVPPVCPDPPHDPDPPPDDDDDDDPDDDDDDDDDDDDDDDDDDDDDDDDDDDDDDDDDDDDDDDDDDDDD

Organism: Ladona fulva (NCBI:txid123851)